Protein AF-A0A2J7RAU1-F1 (afdb_monomer_lite)

Radius of gyration: 22.31 Å; chains: 1; bounding box: 66×47×75 Å

Secondary structure (DSSP, 8-state):
--GGG-SS-GGGSS--S---S-GGGSPPPB-SSTTBSS-SSSPPB-HHHHHHHHHTT--EEEEEEE---STT---EE--TTTTPPPEEHHHHHHHHHHHTTSS--S-EEEEEEE---HHHHHHHHHHIIIIIGGGB--S--TTS-SSTTPPPPPTTTTTT-EEEE-----HHHHHHHHHHHHTT-----------TTPPP---PPPPPPP-------------PPP-SS-TTS-HHHHHT--TT-------TTT--

Structure (mmCIF, N/CA/C/O backbone):
data_AF-A0A2J7RAU1-F1
#
_entry.id   AF-A0A2J7RAU1-F1
#
loop_
_atom_site.group_PDB
_atom_site.id
_atom_site.type_symbol
_atom_site.label_atom_id
_atom_site.label_alt_id
_atom_site.label_comp_id
_atom_site.label_asym_id
_atom_site.label_entity_id
_atom_site.label_seq_id
_atom_site.pdbx_PDB_ins_code
_atom_site.Cartn_x
_atom_site.Cartn_y
_atom_site.Cartn_z
_atom_site.occupancy
_atom_site.B_iso_or_equiv
_atom_site.auth_seq_id
_atom_site.auth_comp_id
_atom_site.auth_asym_id
_atom_site.auth_atom_id
_atom_site.pdbx_PDB_model_num
ATOM 1 N N . MET A 1 1 ? 31.930 1.157 -29.803 1.00 74.31 1 MET A N 1
ATOM 2 C CA . MET A 1 1 ? 31.425 -0.120 -29.256 1.00 74.31 1 MET A CA 1
ATOM 3 C C . MET A 1 1 ? 30.049 -0.328 -29.872 1.00 74.31 1 MET A C 1
ATOM 5 O O . MET A 1 1 ? 29.332 0.662 -29.934 1.00 74.31 1 MET A O 1
ATOM 9 N N . SER A 1 2 ? 29.746 -1.505 -30.433 1.00 84.31 2 SER A N 1
ATOM 10 C CA . SER A 1 2 ? 28.445 -1.813 -31.056 1.00 84.31 2 SER A CA 1
ATOM 11 C C . SER A 1 2 ? 27.533 -2.573 -30.089 1.00 84.31 2 SER A C 1
ATOM 13 O O . SER A 1 2 ? 28.024 -3.215 -29.158 1.00 84.31 2 SER A O 1
ATOM 15 N N . ASP A 1 3 ? 26.227 -2.550 -30.356 1.00 82.25 3 ASP A N 1
ATOM 16 C CA . ASP A 1 3 ? 25.216 -3.310 -29.604 1.00 82.25 3 ASP A CA 1
ATOM 17 C C . ASP A 1 3 ? 25.368 -4.835 -29.773 1.00 82.25 3 ASP A C 1
ATOM 19 O O . ASP A 1 3 ? 24.927 -5.608 -28.929 1.00 82.25 3 ASP A O 1
ATOM 23 N N . GLU A 1 4 ? 26.078 -5.280 -30.817 1.00 83.69 4 GLU A N 1
ATOM 24 C CA . GLU A 1 4 ? 26.363 -6.698 -31.091 1.00 83.69 4 GLU A CA 1
ATOM 25 C C . GLU A 1 4 ? 27.298 -7.359 -30.062 1.00 83.69 4 GLU A C 1
ATOM 27 O O . GLU A 1 4 ? 27.386 -8.582 -30.010 1.00 83.69 4 GLU A O 1
ATOM 32 N N . ASN A 1 5 ? 28.001 -6.569 -29.243 1.00 88.75 5 ASN A N 1
ATOM 33 C CA . ASN A 1 5 ? 28.882 -7.062 -28.178 1.00 88.75 5 ASN A CA 1
ATOM 34 C C . ASN A 1 5 ? 28.489 -6.478 -26.811 1.00 88.75 5 ASN A C 1
ATOM 36 O O . ASN A 1 5 ? 29.350 -6.195 -25.971 1.00 88.75 5 ASN A O 1
ATOM 40 N N . ALA A 1 6 ? 27.191 -6.235 -26.609 1.00 90.69 6 ALA A N 1
ATOM 41 C CA . ALA A 1 6 ? 26.675 -5.790 -25.325 1.00 90.69 6 ALA A CA 1
ATOM 42 C C . ALA A 1 6 ? 26.965 -6.852 -24.242 1.00 90.69 6 ALA A C 1
ATOM 44 O O . ALA A 1 6 ? 26.715 -8.038 -24.458 1.00 90.69 6 ALA A O 1
ATOM 45 N N . PRO A 1 7 ? 27.454 -6.460 -23.050 1.00 93.06 7 PRO A N 1
ATOM 46 C CA . PRO A 1 7 ? 27.683 -7.395 -21.945 1.00 93.06 7 PRO A CA 1
ATOM 47 C C . PRO A 1 7 ? 26.376 -7.870 -21.282 1.00 93.06 7 PRO A C 1
ATOM 49 O O . PRO A 1 7 ? 26.418 -8.613 -20.304 1.00 93.06 7 PRO A O 1
ATOM 52 N N . VAL A 1 8 ? 25.224 -7.413 -21.781 1.00 92.12 8 VAL A N 1
ATOM 53 C CA . VAL A 1 8 ? 23.882 -7.719 -21.284 1.00 92.12 8 VAL A CA 1
ATOM 54 C C . VAL A 1 8 ? 23.012 -8.254 -22.417 1.00 92.12 8 VAL A C 1
ATOM 56 O O . VAL A 1 8 ? 23.167 -7.864 -23.573 1.00 92.12 8 VAL A O 1
ATOM 59 N N . PHE A 1 9 ? 22.071 -9.128 -22.070 1.00 89.50 9 PHE A N 1
ATOM 60 C CA . PHE A 1 9 ? 21.045 -9.614 -22.989 1.00 89.50 9 PHE A CA 1
ATOM 61 C C . PHE A 1 9 ? 20.019 -8.504 -23.230 1.00 89.50 9 PHE A C 1
ATOM 63 O O . PHE A 1 9 ? 19.216 -8.205 -22.346 1.00 89.50 9 PHE A O 1
ATOM 70 N N . LEU A 1 10 ? 20.084 -7.859 -24.398 1.00 88.50 10 LEU A N 1
ATOM 71 C CA . LEU A 1 10 ? 19.243 -6.702 -24.727 1.00 88.50 10 LEU A CA 1
ATOM 72 C C . LEU A 1 10 ? 17.742 -7.041 -24.719 1.00 88.50 10 LEU A C 1
ATOM 74 O O . LEU A 1 10 ? 16.932 -6.208 -24.330 1.00 88.50 10 LEU A O 1
ATOM 78 N N . ASP A 1 11 ? 17.380 -8.277 -25.068 1.00 86.44 11 ASP A N 1
ATOM 79 C CA . ASP A 1 11 ? 16.015 -8.818 -25.019 1.00 86.44 11 ASP A CA 1
ATOM 80 C C . ASP A 1 11 ? 15.476 -8.997 -23.591 1.00 86.44 11 ASP A C 1
ATOM 82 O O . ASP A 1 11 ? 14.268 -9.094 -23.400 1.00 86.44 11 ASP A O 1
ATOM 86 N N . ARG A 1 12 ? 16.354 -9.004 -22.580 1.00 89.56 12 ARG A N 1
ATOM 87 C CA . ARG A 1 12 ? 15.982 -9.096 -21.159 1.00 89.56 12 ARG A CA 1
ATOM 88 C C . ARG A 1 12 ? 15.968 -7.752 -20.434 1.00 89.56 12 ARG A C 1
ATOM 90 O O . ARG A 1 12 ? 15.796 -7.728 -19.217 1.00 89.56 12 ARG A O 1
ATOM 97 N N . LEU A 1 13 ? 16.199 -6.654 -21.154 1.00 87.62 13 LEU A N 1
ATOM 98 C CA . LEU A 1 13 ? 16.107 -5.302 -20.598 1.00 87.62 13 LEU A CA 1
ATOM 99 C C . LEU A 1 13 ? 14.657 -4.808 -20.513 1.00 87.62 13 LEU A C 1
ATOM 101 O O . LEU A 1 13 ? 14.361 -3.976 -19.660 1.00 87.62 13 LEU A O 1
ATOM 105 N N . ASP A 1 14 ? 13.777 -5.334 -21.366 1.00 88.75 14 ASP A N 1
ATOM 106 C CA . ASP A 1 14 ? 12.336 -5.067 -21.353 1.00 88.75 14 ASP A CA 1
ATOM 107 C C . ASP A 1 14 ? 11.559 -6.177 -20.623 1.00 88.75 14 ASP A C 1
ATOM 109 O O . ASP A 1 14 ? 12.136 -7.162 -20.163 1.00 88.75 14 ASP A O 1
ATOM 113 N N . ILE A 1 15 ? 10.233 -6.046 -20.502 1.00 92.31 15 ILE A N 1
ATOM 114 C CA . ILE A 1 15 ? 9.393 -7.108 -19.921 1.00 92.31 15 ILE A CA 1
ATOM 115 C C . ILE A 1 15 ? 9.388 -8.341 -20.840 1.00 92.31 15 ILE A C 1
ATOM 117 O O . ILE A 1 15 ? 8.737 -8.343 -21.881 1.00 92.31 15 ILE A O 1
ATOM 121 N N . TYR A 1 16 ? 10.096 -9.399 -20.427 1.00 93.56 16 TYR A N 1
ATOM 122 C CA . TYR A 1 16 ? 10.273 -10.636 -21.208 1.00 93.56 16 TYR A CA 1
ATOM 123 C C . TYR A 1 16 ? 9.716 -11.901 -20.537 1.00 93.56 16 TYR A C 1
ATOM 125 O O . TYR A 1 16 ? 9.652 -12.958 -21.164 1.00 93.56 16 TYR A O 1
ATOM 133 N N . MET A 1 17 ? 9.367 -11.825 -19.251 1.00 95.50 17 MET A N 1
ATOM 134 C CA . MET A 1 17 ? 8.835 -12.958 -18.490 1.00 95.50 17 MET A CA 1
ATOM 135 C C . MET A 1 17 ? 7.324 -13.093 -18.701 1.00 95.50 17 MET A C 1
ATOM 137 O O . MET A 1 17 ? 6.646 -12.110 -18.999 1.00 95.50 17 MET A O 1
ATOM 141 N N . ASP A 1 18 ? 6.798 -14.305 -18.522 1.00 97.56 18 ASP A N 1
ATOM 142 C CA . ASP A 1 18 ? 5.357 -14.522 -18.383 1.00 97.56 18 ASP A CA 1
ATOM 143 C C . ASP A 1 18 ? 4.877 -13.822 -17.105 1.00 97.56 18 ASP A C 1
ATOM 145 O O . ASP A 1 18 ? 5.408 -14.093 -16.031 1.00 97.56 18 ASP A O 1
ATOM 149 N N . MET A 1 19 ? 3.914 -12.908 -17.243 1.00 98.25 19 MET A N 1
ATOM 150 C CA . MET A 1 19 ? 3.364 -12.099 -16.149 1.00 98.25 19 MET A CA 1
ATOM 151 C C . MET A 1 19 ? 1.929 -12.521 -15.778 1.00 98.25 19 MET A C 1
ATOM 153 O O . MET A 1 19 ? 1.232 -11.776 -15.082 1.00 98.25 19 MET A O 1
ATOM 157 N N . ASP A 1 20 ? 1.493 -13.701 -16.239 1.00 98.00 20 ASP A N 1
ATOM 158 C CA . ASP A 1 20 ? 0.174 -14.295 -15.993 1.00 98.00 20 ASP A CA 1
ATOM 159 C C . ASP A 1 20 ? 0.189 -15.446 -14.968 1.00 98.00 20 ASP A C 1
ATOM 161 O O . ASP A 1 20 ? -0.869 -15.935 -14.576 1.00 98.00 20 ASP A O 1
ATOM 165 N N . GLN A 1 21 ? 1.360 -15.841 -14.455 1.00 98.31 21 GLN A N 1
ATOM 166 C CA . GLN A 1 21 ? 1.453 -16.767 -13.314 1.00 98.31 21 GLN A CA 1
ATOM 167 C C . GLN A 1 21 ? 0.959 -16.113 -12.005 1.00 98.31 21 GLN A C 1
ATOM 169 O O . GLN A 1 21 ? 0.987 -14.882 -11.908 1.00 98.31 21 GLN A O 1
ATOM 174 N N . PRO A 1 22 ? 0.564 -16.895 -10.979 1.00 98.00 22 PRO A N 1
ATOM 175 C CA . PRO A 1 22 ? 0.173 -16.369 -9.668 1.00 98.00 22 PRO A CA 1
ATOM 176 C C . PRO A 1 22 ? 1.252 -15.493 -9.023 1.00 98.00 22 PRO A C 1
ATOM 178 O O . PRO A 1 22 ? 2.444 -15.776 -9.152 1.00 98.00 22 PRO A O 1
ATOM 181 N N . LEU A 1 23 ? 0.856 -14.458 -8.270 1.00 98.06 23 LEU A N 1
ATOM 182 C CA . LEU A 1 23 ? 1.792 -13.492 -7.666 1.00 98.06 23 LEU A CA 1
ATOM 183 C C . LEU A 1 23 ? 2.904 -14.138 -6.812 1.00 98.06 23 LEU A C 1
ATOM 185 O O . LEU A 1 23 ? 4.015 -13.613 -6.753 1.00 98.06 23 LEU A O 1
ATOM 189 N N . SER A 1 24 ? 2.639 -15.292 -6.194 1.00 97.31 24 SER A N 1
ATOM 190 C CA . SER A 1 24 ? 3.606 -16.059 -5.392 1.00 97.31 24 SER A CA 1
ATOM 191 C C . SER A 1 24 ? 4.776 -16.650 -6.193 1.00 97.31 24 SER A C 1
ATOM 193 O O . SER A 1 24 ? 5.738 -17.123 -5.595 1.00 97.31 24 SER A O 1
ATOM 195 N N . HIS A 1 25 ? 4.730 -16.625 -7.528 1.00 98.31 25 HIS A N 1
ATOM 196 C CA . HIS A 1 25 ? 5.773 -17.187 -8.394 1.00 98.31 25 HIS A CA 1
ATOM 197 C C . HIS A 1 25 ? 6.907 -16.198 -8.714 1.00 98.31 25 HIS A C 1
ATOM 199 O O . HIS A 1 25 ? 7.873 -16.569 -9.381 1.00 98.31 25 HIS A O 1
ATOM 205 N N . TYR A 1 26 ? 6.811 -14.946 -8.258 1.00 98.50 26 TYR A N 1
ATOM 206 C CA . TYR A 1 26 ? 7.745 -13.884 -8.630 1.00 98.50 26 TYR A CA 1
ATOM 207 C C . TYR A 1 26 ? 8.564 -13.401 -7.439 1.00 98.50 26 TYR A C 1
ATOM 209 O O . TYR A 1 26 ? 8.063 -13.247 -6.326 1.00 98.50 26 TYR A O 1
ATOM 217 N N . TYR A 1 27 ? 9.820 -13.046 -7.703 1.00 98.56 27 TYR A N 1
ATOM 218 C CA . TYR A 1 27 ? 10.569 -12.188 -6.795 1.00 98.56 27 TYR A CA 1
ATOM 219 C C . TYR A 1 27 ? 10.067 -10.749 -6.922 1.00 98.56 27 TYR A C 1
ATOM 221 O O . TYR A 1 27 ? 10.130 -10.150 -7.996 1.00 98.56 27 TYR A O 1
ATOM 229 N N . ILE A 1 28 ? 9.588 -10.187 -5.814 1.00 98.56 28 ILE A N 1
ATOM 230 C CA . ILE A 1 28 ? 9.061 -8.823 -5.758 1.00 98.56 28 ILE A CA 1
ATOM 231 C C . ILE A 1 28 ? 10.107 -7.916 -5.111 1.00 98.56 28 ILE A C 1
ATOM 233 O O . ILE A 1 28 ? 10.496 -8.116 -3.958 1.00 98.56 28 ILE A O 1
ATOM 237 N N . ASN A 1 29 ? 10.554 -6.895 -5.846 1.00 98.56 29 ASN A N 1
ATOM 238 C CA . ASN A 1 29 ? 11.474 -5.885 -5.326 1.00 98.56 29 ASN A CA 1
ATOM 239 C C . ASN A 1 29 ? 10.820 -5.142 -4.148 1.00 98.56 29 ASN A C 1
ATOM 241 O O . ASN A 1 29 ? 9.797 -4.479 -4.331 1.00 98.56 29 ASN A O 1
ATOM 245 N N . SER A 1 30 ? 11.396 -5.267 -2.954 1.00 98.69 30 SER A N 1
ATOM 246 C CA . SER A 1 30 ? 10.767 -4.878 -1.689 1.00 98.69 30 SER A CA 1
ATOM 247 C C . SER A 1 30 ? 11.703 -4.010 -0.851 1.00 98.69 30 SER A C 1
ATOM 249 O O . SER A 1 30 ? 12.902 -4.270 -0.782 1.00 98.69 30 SER A O 1
ATOM 251 N N . SER A 1 31 ? 11.148 -2.984 -0.214 1.00 98.56 31 SER A N 1
ATOM 252 C CA . SER A 1 31 ? 11.852 -2.014 0.621 1.00 98.56 31 SER A CA 1
ATOM 253 C C . SER A 1 31 ? 11.380 -2.127 2.070 1.00 98.56 31 SER A C 1
ATOM 255 O O . SER A 1 31 ? 10.185 -2.249 2.325 1.00 98.56 31 SER A O 1
ATOM 257 N N . HIS A 1 32 ? 12.323 -2.055 3.007 1.00 97.81 32 HIS A N 1
ATOM 258 C CA . HIS A 1 32 ? 12.089 -2.151 4.450 1.00 97.81 32 HIS A CA 1
ATOM 259 C C . HIS A 1 32 ? 12.318 -0.792 5.116 1.00 97.81 32 HIS A C 1
ATOM 261 O O . HIS A 1 32 ? 13.291 -0.111 4.780 1.00 97.81 32 HIS A O 1
ATOM 267 N N . ASN A 1 33 ? 11.444 -0.400 6.048 1.00 97.50 33 ASN A N 1
ATOM 268 C CA . ASN A 1 33 ? 11.414 0.923 6.688 1.00 97.50 33 ASN A CA 1
ATOM 269 C C . ASN A 1 33 ? 11.620 2.051 5.672 1.00 97.50 33 ASN A C 1
ATOM 271 O O . ASN A 1 33 ? 12.532 2.872 5.778 1.00 97.50 33 ASN A O 1
ATOM 275 N N . THR A 1 34 ? 10.769 2.052 4.642 1.00 98.38 34 THR A N 1
ATOM 276 C CA . THR A 1 34 ? 10.972 2.817 3.396 1.00 98.38 34 THR A CA 1
ATOM 277 C C . THR A 1 34 ? 11.119 4.319 3.634 1.00 98.38 34 THR A C 1
ATOM 279 O O . THR A 1 34 ? 11.808 5.011 2.894 1.00 98.38 34 THR A O 1
ATOM 282 N N . TYR A 1 35 ? 10.491 4.827 4.687 1.00 97.62 35 TYR A N 1
ATOM 283 C CA . TYR A 1 35 ? 10.540 6.225 5.084 1.00 97.62 35 TYR A CA 1
ATOM 284 C C . TYR A 1 35 ? 11.928 6.684 5.566 1.00 97.62 35 TYR A C 1
ATOM 286 O O . TYR A 1 35 ? 12.210 7.881 5.502 1.00 97.62 35 TYR A O 1
ATOM 294 N N . LEU A 1 36 ? 12.803 5.788 6.036 1.00 95.88 36 LEU A N 1
ATOM 295 C CA . LEU A 1 36 ? 14.113 6.154 6.578 1.00 95.88 36 LEU A CA 1
ATOM 296 C C . LEU A 1 36 ? 15.124 6.435 5.464 1.00 95.88 36 LEU A C 1
ATOM 298 O O . LEU A 1 36 ? 15.452 5.575 4.653 1.00 95.88 36 LEU A O 1
ATOM 302 N N . SER A 1 37 ? 15.728 7.623 5.484 1.00 91.00 37 SER A N 1
ATOM 303 C CA . SER A 1 37 ? 16.806 7.979 4.552 1.00 91.00 37 SER A CA 1
ATOM 304 C C . SER A 1 37 ? 18.204 7.585 5.054 1.00 91.00 37 SER A C 1
ATOM 306 O O . SER A 1 37 ? 19.207 8.071 4.532 1.00 91.00 37 SER A O 1
ATOM 308 N N . GLY A 1 38 ? 18.308 6.804 6.134 1.00 89.81 38 GLY A N 1
ATOM 309 C CA . GLY A 1 38 ? 19.584 6.540 6.795 1.00 89.81 38 GLY A CA 1
ATOM 310 C C . GLY A 1 38 ? 19.500 5.536 7.942 1.00 89.81 38 GLY A C 1
ATOM 311 O O . GLY A 1 38 ? 19.079 4.400 7.764 1.00 89.81 38 GLY A O 1
ATOM 312 N N . ARG A 1 39 ? 19.987 5.933 9.122 1.00 88.69 39 ARG A N 1
ATOM 313 C CA . ARG A 1 39 ? 20.136 5.043 10.286 1.00 88.69 39 ARG A CA 1
ATOM 314 C C . ARG A 1 39 ? 18.779 4.622 10.856 1.00 88.69 39 ARG A C 1
ATOM 316 O O . ARG A 1 39 ? 17.859 5.427 10.890 1.00 88.69 39 ARG A O 1
ATOM 323 N N . GLN A 1 40 ? 18.720 3.408 11.406 1.00 89.19 40 GLN A N 1
ATOM 324 C CA . GLN A 1 40 ? 17.550 2.896 12.138 1.00 89.19 40 GLN A CA 1
ATOM 325 C C . GLN A 1 40 ? 17.297 3.640 13.462 1.00 89.19 40 GLN A C 1
ATOM 327 O O . GLN A 1 40 ? 16.175 3.665 13.948 1.00 89.19 40 GLN A O 1
ATOM 332 N N . PHE A 1 41 ? 18.321 4.279 14.037 1.00 87.50 41 PHE A N 1
ATOM 333 C CA . PHE A 1 41 ? 18.214 5.075 15.263 1.00 87.50 41 PHE A CA 1
ATOM 334 C C . PHE A 1 41 ? 18.667 6.509 15.004 1.00 87.50 41 PHE A C 1
ATOM 336 O O . PHE A 1 41 ? 19.738 6.722 14.422 1.00 87.50 41 PHE A O 1
ATOM 343 N N . GLY A 1 42 ? 17.869 7.486 15.442 1.00 84.88 42 GLY A N 1
ATOM 344 C CA . GLY A 1 42 ? 18.137 8.909 15.207 1.00 84.88 42 GLY A CA 1
ATOM 345 C C . GLY A 1 42 ? 18.127 9.300 13.725 1.00 84.88 42 GLY A C 1
ATOM 346 O O . GLY A 1 42 ? 18.758 10.286 13.343 1.00 84.88 42 GLY A O 1
ATOM 347 N N . GLY A 1 43 ? 17.505 8.480 12.873 1.00 89.94 43 GLY A N 1
ATOM 348 C CA . GLY A 1 43 ? 17.419 8.691 11.434 1.00 89.94 43 GLY A CA 1
ATOM 349 C C . GLY A 1 43 ? 16.385 9.747 11.054 1.00 89.94 43 GLY A C 1
ATOM 350 O O . GLY A 1 43 ? 15.476 10.073 11.815 1.00 89.94 43 GLY A O 1
ATOM 351 N N . LYS A 1 44 ? 16.514 10.276 9.837 1.00 95.56 44 LYS A N 1
ATOM 352 C CA . LYS A 1 44 ? 15.507 11.160 9.254 1.00 95.56 44 LYS A CA 1
ATOM 353 C C . LYS A 1 44 ? 14.501 10.329 8.459 1.00 95.56 44 LYS A C 1
ATOM 355 O O . LYS A 1 44 ? 14.898 9.578 7.567 1.00 95.56 44 LYS A O 1
ATOM 360 N N . SER A 1 45 ? 13.223 10.523 8.752 1.00 97.38 45 SER A N 1
ATOM 361 C CA . SER A 1 45 ? 12.117 10.046 7.922 1.00 97.38 45 SER A CA 1
ATOM 362 C C . SER A 1 45 ? 11.815 11.061 6.821 1.00 97.38 45 SER A C 1
ATOM 364 O O . SER A 1 45 ? 11.903 12.274 7.034 1.00 97.38 45 SER A O 1
ATOM 366 N N . SER A 1 46 ? 11.487 10.586 5.623 1.00 97.94 46 SER A N 1
ATOM 367 C CA . SER A 1 46 ? 11.270 11.433 4.454 1.00 97.94 46 SER A CA 1
ATOM 368 C C . SER A 1 46 ? 10.213 10.854 3.522 1.00 97.94 46 SER A C 1
ATOM 370 O O . SER A 1 46 ? 10.306 9.709 3.088 1.00 97.94 46 SER A O 1
ATOM 372 N N . VAL A 1 47 ? 9.254 11.697 3.135 1.00 98.50 47 VAL A N 1
ATOM 373 C CA . VAL A 1 47 ? 8.254 11.383 2.101 1.00 98.50 47 VAL A CA 1
ATOM 374 C C . VAL A 1 47 ? 8.925 11.100 0.751 1.00 98.50 47 VAL A C 1
ATOM 376 O O . VAL A 1 47 ? 8.490 10.223 0.009 1.00 98.50 47 VAL A O 1
ATOM 379 N N . GLU A 1 48 ? 10.025 11.796 0.451 1.00 98.25 48 GLU A N 1
ATOM 380 C CA . GLU A 1 48 ? 10.750 11.648 -0.815 1.00 98.25 48 GLU A CA 1
ATOM 381 C C . GLU A 1 48 ? 11.309 10.235 -1.011 1.00 98.25 48 GLU A C 1
ATOM 383 O O . GLU A 1 48 ? 11.402 9.765 -2.143 1.00 98.25 48 GLU A O 1
ATOM 388 N N . MET A 1 49 ? 11.623 9.517 0.073 1.00 97.94 49 MET A N 1
ATOM 389 C CA . MET A 1 49 ? 12.144 8.154 -0.043 1.00 97.94 49 MET A CA 1
ATOM 390 C C . MET A 1 49 ? 11.149 7.219 -0.732 1.00 97.94 49 MET A C 1
ATOM 392 O O . MET A 1 49 ? 11.564 6.438 -1.582 1.00 97.94 49 MET A O 1
ATOM 396 N N . TYR A 1 50 ? 9.845 7.360 -0.467 1.00 98.75 50 TYR A N 1
ATOM 397 C CA . TYR A 1 50 ? 8.809 6.580 -1.153 1.00 98.75 50 TYR A CA 1
ATOM 398 C C . TYR A 1 50 ? 8.804 6.828 -2.662 1.00 98.75 50 TYR A C 1
ATOM 400 O O . TYR A 1 50 ? 8.701 5.882 -3.441 1.00 98.75 50 TYR A O 1
ATOM 408 N N . ARG A 1 51 ? 8.971 8.088 -3.083 1.00 98.69 51 ARG A N 1
ATOM 409 C CA . ARG A 1 51 ? 9.054 8.444 -4.506 1.00 98.69 51 ARG A CA 1
ATOM 410 C C . ARG A 1 51 ? 10.257 7.775 -5.153 1.00 98.69 51 ARG A C 1
ATOM 412 O O . ARG A 1 51 ? 10.118 7.105 -6.171 1.00 98.69 51 ARG A O 1
ATOM 419 N N . GLN A 1 52 ? 11.426 7.922 -4.536 1.00 98.44 52 GLN A N 1
ATOM 420 C CA . GLN A 1 52 ? 12.682 7.418 -5.084 1.00 98.44 52 GLN A CA 1
ATOM 421 C C . GLN A 1 52 ? 12.700 5.890 -5.194 1.00 98.44 52 GLN A C 1
ATOM 423 O O . GLN A 1 52 ? 13.092 5.369 -6.238 1.00 98.44 52 GLN A O 1
ATOM 428 N N . VAL A 1 53 ? 12.226 5.156 -4.179 1.00 98.44 53 VAL A N 1
ATOM 429 C CA . VAL A 1 53 ? 12.200 3.685 -4.262 1.00 98.44 53 VAL A CA 1
ATOM 430 C C . VAL A 1 53 ? 11.215 3.186 -5.319 1.00 98.44 53 VAL A C 1
ATOM 432 O O . VAL A 1 53 ? 11.524 2.233 -6.033 1.00 98.44 53 VAL A O 1
ATOM 435 N N . LEU A 1 54 ? 10.057 3.840 -5.476 1.00 98.62 54 LEU A N 1
ATOM 436 C CA . LEU A 1 54 ? 9.081 3.475 -6.504 1.00 98.62 54 LEU A CA 1
ATOM 437 C C . LEU A 1 54 ? 9.613 3.767 -7.908 1.00 98.62 54 LEU A C 1
ATOM 439 O O . LEU A 1 54 ? 9.482 2.917 -8.787 1.00 98.62 54 LEU A O 1
ATOM 443 N N . LEU A 1 55 ? 10.268 4.915 -8.108 1.00 98.50 55 LEU A N 1
ATOM 444 C CA . LEU A 1 55 ? 10.932 5.256 -9.369 1.00 98.50 55 LEU A CA 1
ATOM 445 C C . LEU A 1 55 ? 12.059 4.269 -9.703 1.00 98.50 55 LEU A C 1
ATOM 447 O O . LEU A 1 55 ? 12.215 3.900 -10.864 1.00 98.50 55 LEU A O 1
ATOM 451 N N . ALA A 1 56 ? 12.772 3.758 -8.697 1.00 98.19 56 ALA A N 1
ATOM 452 C CA . ALA A 1 56 ? 13.759 2.688 -8.852 1.00 98.19 56 ALA A CA 1
ATOM 453 C C . ALA A 1 56 ? 13.144 1.290 -9.106 1.00 98.19 56 ALA A C 1
ATOM 455 O O . ALA A 1 56 ? 13.875 0.305 -9.200 1.00 98.19 56 ALA A O 1
ATOM 456 N N . GLY A 1 57 ? 11.815 1.179 -9.210 1.00 97.94 57 GLY A N 1
ATOM 457 C CA . GLY A 1 57 ? 11.110 -0.063 -9.536 1.00 97.94 57 GLY A CA 1
ATOM 458 C C . GLY A 1 57 ? 10.743 -0.935 -8.332 1.00 97.94 57 GLY A C 1
ATOM 459 O O . GLY A 1 57 ? 10.311 -2.071 -8.519 1.00 97.94 57 GLY A O 1
ATOM 460 N N . CYS A 1 58 ? 10.882 -0.446 -7.094 1.00 98.69 58 CYS A N 1
ATOM 461 C CA . CYS A 1 58 ? 10.390 -1.155 -5.908 1.00 98.69 58 CYS A CA 1
ATOM 462 C C . CYS A 1 58 ? 8.864 -1.311 -5.975 1.00 98.69 58 CYS A C 1
ATOM 464 O O . CYS A 1 58 ? 8.184 -0.370 -6.382 1.00 98.69 58 CYS A O 1
ATOM 466 N N . ARG A 1 59 ? 8.325 -2.485 -5.625 1.00 98.81 59 ARG A N 1
ATOM 467 C CA . ARG A 1 59 ? 6.895 -2.849 -5.704 1.00 98.81 59 ARG A CA 1
ATOM 468 C C . ARG A 1 59 ? 6.280 -3.218 -4.350 1.00 98.81 59 ARG A C 1
ATOM 470 O O . ARG A 1 59 ? 5.075 -3.419 -4.277 1.00 98.81 59 ARG A O 1
ATOM 477 N N . CYS A 1 60 ? 7.062 -3.280 -3.278 1.00 98.88 60 CYS A N 1
ATOM 478 C CA . CYS A 1 60 ? 6.551 -3.444 -1.919 1.00 98.88 60 CYS A CA 1
ATOM 479 C C . CYS A 1 60 ? 7.243 -2.438 -1.002 1.00 98.88 60 CYS A C 1
ATOM 481 O O . CYS A 1 60 ? 8.469 -2.437 -0.909 1.00 98.88 60 CYS A O 1
ATOM 483 N N . VAL A 1 61 ? 6.469 -1.566 -0.365 1.00 98.88 61 VAL A N 1
ATOM 484 C CA . VAL A 1 61 ? 6.979 -0.507 0.515 1.00 98.88 61 VAL A CA 1
ATOM 485 C C . VAL A 1 61 ? 6.329 -0.604 1.884 1.00 98.88 61 VAL A C 1
ATOM 487 O O . VAL A 1 61 ? 5.195 -1.059 2.015 1.00 98.88 61 VAL A O 1
ATOM 490 N N . GLU A 1 62 ? 7.052 -0.162 2.899 1.00 98.81 62 GLU A N 1
ATOM 491 C CA . GLU A 1 62 ? 6.671 -0.302 4.305 1.00 98.81 62 GLU A CA 1
ATOM 492 C C . GLU A 1 62 ? 6.318 1.044 4.935 1.00 98.81 62 GLU A C 1
ATOM 494 O O . GLU A 1 62 ? 7.022 2.030 4.698 1.00 98.81 62 GLU A O 1
ATOM 499 N N . LEU A 1 63 ? 5.227 1.066 5.709 1.00 98.62 63 LEU A N 1
ATOM 500 C CA . LEU A 1 63 ? 4.662 2.229 6.387 1.00 98.62 63 LEU A CA 1
ATOM 501 C C . LEU A 1 63 ? 4.412 1.904 7.870 1.00 98.62 63 LEU A C 1
ATOM 503 O O . LEU A 1 63 ? 3.407 1.269 8.206 1.00 98.62 63 LEU A O 1
ATOM 507 N N . ASP A 1 64 ? 5.270 2.406 8.754 1.00 97.94 64 ASP A N 1
ATOM 508 C CA . ASP A 1 64 ? 5.094 2.260 10.205 1.00 97.94 64 ASP A CA 1
ATOM 509 C C . ASP A 1 64 ? 4.172 3.360 10.711 1.00 97.94 64 ASP A C 1
ATOM 511 O O . ASP A 1 64 ? 4.598 4.493 10.925 1.00 97.94 64 ASP A O 1
ATOM 515 N N . CYS A 1 65 ? 2.889 3.047 10.850 1.00 97.75 65 CYS A N 1
ATOM 516 C CA . CYS A 1 65 ? 1.845 4.015 11.154 1.00 97.75 65 CYS A CA 1
ATOM 517 C C . CYS A 1 65 ? 1.687 4.164 12.669 1.00 97.75 65 CYS A C 1
ATOM 519 O O . CYS A 1 65 ? 1.406 3.187 13.362 1.00 97.75 65 CYS A O 1
ATOM 521 N N . TRP A 1 66 ? 1.815 5.391 13.171 1.00 95.94 66 TRP A N 1
ATOM 522 C CA . TRP A 1 66 ? 1.674 5.726 14.587 1.00 95.94 66 TRP A CA 1
ATOM 523 C C . TRP A 1 66 ? 0.664 6.850 14.798 1.00 95.94 66 TRP A C 1
ATOM 525 O O . TRP A 1 66 ? 0.426 7.679 13.916 1.00 95.94 66 TRP A O 1
ATOM 535 N N . ASP A 1 67 ? 0.091 6.882 16.001 1.00 94.88 67 ASP A N 1
ATOM 536 C CA . ASP A 1 67 ? -0.801 7.956 16.425 1.00 94.88 67 ASP A CA 1
ATOM 537 C C . ASP A 1 67 ? -0.074 9.306 16.424 1.00 94.88 67 ASP A C 1
ATOM 539 O O . ASP A 1 67 ? 0.929 9.490 17.118 1.00 94.88 67 ASP A O 1
ATOM 543 N N . GLY A 1 68 ? -0.600 10.278 15.683 1.00 93.94 68 GLY A N 1
ATOM 544 C CA . GLY A 1 68 ? -0.161 11.662 15.798 1.00 93.94 68 GLY A CA 1
ATOM 545 C C . GLY A 1 68 ? -0.739 12.325 17.041 1.00 93.94 68 GLY A C 1
ATOM 546 O O . GLY A 1 68 ? -1.938 12.242 17.294 1.00 93.94 68 GLY A O 1
ATOM 547 N N . LEU A 1 69 ? 0.106 13.037 17.789 1.00 89.00 69 LEU A N 1
ATOM 548 C CA . LEU A 1 69 ? -0.263 13.730 19.036 1.00 89.00 69 LEU A CA 1
ATOM 549 C C . LEU A 1 69 ? -0.749 15.178 18.822 1.00 89.00 69 LEU A C 1
ATOM 551 O O . LEU A 1 69 ? -0.917 15.938 19.776 1.00 89.00 69 LEU A O 1
ATOM 555 N N . GLY A 1 70 ? -0.896 15.603 17.565 1.00 84.69 70 GLY A N 1
ATOM 556 C CA . GLY A 1 70 ? -1.357 16.947 17.216 1.00 84.69 70 GLY A CA 1
ATOM 557 C C . GLY A 1 70 ? -2.843 17.155 17.516 1.00 84.69 70 GLY A C 1
ATOM 558 O O . GLY A 1 70 ? -3.590 16.200 17.686 1.00 84.69 70 GLY A O 1
ATOM 559 N N . ARG A 1 71 ? -3.297 18.417 17.510 1.00 82.75 71 ARG A N 1
ATOM 560 C CA . ARG A 1 71 ? -4.720 18.762 17.731 1.00 82.75 71 ARG A CA 1
ATOM 561 C C . ARG A 1 71 ? -5.665 18.114 16.723 1.00 82.75 71 ARG A C 1
ATOM 563 O O . ARG A 1 71 ? -6.789 17.788 17.076 1.00 82.75 71 ARG A O 1
ATOM 570 N N . ASP A 1 72 ? -5.195 17.952 15.491 1.00 88.06 72 ASP A N 1
ATOM 571 C CA . ASP A 1 72 ? -5.959 17.329 14.414 1.00 88.06 72 ASP A CA 1
ATOM 572 C C . ASP A 1 72 ? -5.790 15.804 14.385 1.00 88.06 72 ASP A C 1
ATOM 574 O O . ASP A 1 72 ? -6.367 15.160 13.513 1.00 88.06 72 ASP A O 1
ATOM 578 N N . GLU A 1 73 ? -5.005 15.223 15.309 1.00 92.31 73 GLU A N 1
ATOM 579 C CA . GLU A 1 73 ? -4.744 13.779 15.435 1.00 92.31 73 GLU A CA 1
ATOM 580 C C . GLU A 1 73 ? -4.423 13.127 14.077 1.00 92.31 73 GLU A C 1
ATOM 582 O O . GLU A 1 73 ? -5.042 12.138 13.671 1.00 92.31 73 GLU A O 1
ATOM 587 N N . GLU A 1 74 ? -3.546 13.769 13.302 1.00 96.12 74 GLU A N 1
ATOM 588 C CA . GLU A 1 74 ? -3.129 13.293 11.982 1.00 96.12 74 GLU A CA 1
ATOM 589 C C . GLU A 1 74 ? -2.144 12.128 12.129 1.00 96.12 74 GLU A C 1
ATOM 591 O O . GLU A 1 74 ? -1.096 12.330 12.745 1.00 96.12 74 GLU A O 1
ATOM 596 N N . PRO A 1 75 ? -2.418 10.947 11.544 1.00 97.56 75 PRO A N 1
ATOM 597 C CA . PRO A 1 75 ? -1.509 9.814 11.639 1.00 97.56 75 PRO A CA 1
ATOM 598 C C . PRO A 1 75 ? -0.142 10.137 11.041 1.00 97.56 75 PRO A C 1
ATOM 600 O O . PRO A 1 75 ? -0.026 10.801 10.002 1.00 97.56 75 PRO A O 1
ATOM 603 N N . ILE A 1 76 ? 0.899 9.626 11.684 1.00 97.88 76 ILE A N 1
ATOM 604 C CA . ILE A 1 76 ? 2.289 9.842 11.292 1.00 97.88 76 ILE A CA 1
ATOM 605 C C . ILE A 1 76 ? 2.962 8.526 10.914 1.00 97.88 76 ILE A C 1
ATOM 607 O O . ILE A 1 76 ? 2.484 7.443 11.247 1.00 97.88 76 ILE A O 1
ATOM 611 N N . ILE A 1 77 ? 4.095 8.635 10.224 1.00 98.12 77 ILE A N 1
ATOM 612 C CA . ILE A 1 77 ? 5.017 7.535 9.972 1.00 98.12 77 ILE A CA 1
ATOM 613 C C . ILE A 1 77 ? 6.358 7.840 10.627 1.00 98.12 77 ILE A C 1
ATOM 615 O O . ILE A 1 77 ? 6.931 8.915 10.414 1.00 98.12 77 ILE A O 1
ATOM 619 N N . THR A 1 78 ? 6.851 6.889 11.417 1.00 95.56 78 THR A N 1
ATOM 620 C CA . THR A 1 78 ? 8.128 6.983 12.128 1.00 95.56 78 THR A CA 1
ATOM 621 C C . THR A 1 78 ? 8.583 5.611 12.612 1.00 95.56 78 THR A C 1
ATOM 623 O O . THR A 1 78 ? 7.774 4.696 12.752 1.00 95.56 78 THR A O 1
ATOM 626 N N . HIS A 1 79 ? 9.869 5.487 12.939 1.00 92.62 79 HIS A N 1
ATOM 627 C CA . HIS A 1 79 ? 10.379 4.298 13.612 1.00 92.62 79 HIS A CA 1
ATOM 628 C C . HIS A 1 79 ? 10.181 4.467 15.123 1.00 92.62 79 HIS A C 1
ATOM 630 O O . HIS A 1 79 ? 10.907 5.219 15.792 1.00 92.62 79 HIS A O 1
ATOM 636 N N . GLY A 1 80 ? 9.151 3.806 15.653 1.00 83.12 80 GLY A N 1
ATOM 637 C CA . GLY A 1 80 ? 8.739 3.932 17.048 1.00 83.12 80 GLY A CA 1
ATOM 638 C C . GLY A 1 80 ? 9.883 3.670 18.029 1.00 83.12 80 GLY A C 1
ATOM 639 O O . GLY A 1 80 ? 10.719 2.796 17.826 1.00 83.12 80 GLY A O 1
ATOM 640 N N . LYS A 1 81 ? 9.935 4.445 19.120 1.00 79.44 81 LYS A N 1
ATOM 641 C CA . LYS A 1 81 ? 10.949 4.324 20.193 1.00 79.44 81 LYS A CA 1
ATOM 642 C C . LYS A 1 81 ? 12.417 4.495 19.734 1.00 79.44 81 LYS A C 1
ATOM 644 O O . LYS A 1 81 ? 13.320 4.300 20.545 1.00 79.44 81 LYS A O 1
ATOM 649 N N . ALA A 1 82 ? 12.680 4.916 18.491 1.00 79.62 82 ALA A N 1
ATOM 650 C CA . ALA A 1 82 ? 14.031 4.986 17.917 1.00 79.62 82 ALA A CA 1
ATOM 651 C C . ALA A 1 82 ? 14.572 6.414 17.687 1.00 79.62 82 ALA A C 1
ATOM 653 O O . ALA A 1 82 ? 15.607 6.583 17.036 1.00 79.62 82 ALA A O 1
ATOM 654 N N . MET A 1 83 ? 13.903 7.444 18.225 1.00 83.81 83 MET A N 1
ATOM 655 C CA . MET A 1 83 ? 14.271 8.868 18.083 1.00 83.81 83 MET A CA 1
ATOM 656 C C . MET A 1 83 ? 14.406 9.343 16.621 1.00 83.81 83 MET A C 1
ATOM 658 O O . MET A 1 83 ? 15.192 10.246 16.334 1.00 83.81 83 MET A O 1
ATOM 662 N N . CYS A 1 84 ? 13.688 8.720 15.686 1.00 89.62 84 CYS A N 1
ATOM 663 C CA . CYS A 1 84 ? 13.635 9.183 14.300 1.00 89.62 84 CYS A CA 1
ATOM 664 C C . CYS A 1 84 ? 12.670 10.371 14.161 1.00 89.62 84 CYS A C 1
ATOM 666 O O . CYS A 1 84 ? 11.846 10.609 15.040 1.00 89.62 84 CYS A O 1
ATOM 668 N N . THR A 1 85 ? 12.792 11.144 13.080 1.00 93.38 85 THR A N 1
ATOM 669 C CA . THR A 1 85 ? 11.824 12.219 12.795 1.00 93.38 85 THR A CA 1
ATOM 670 C C . THR A 1 85 ? 10.513 11.650 12.267 1.00 93.38 85 THR A C 1
ATOM 672 O O . THR A 1 85 ? 10.509 10.585 11.655 1.00 93.38 85 THR A O 1
ATOM 675 N N . ASP A 1 86 ? 9.430 12.407 12.387 1.00 94.75 86 ASP A N 1
ATOM 676 C CA . ASP A 1 86 ? 8.111 11.978 11.921 1.00 94.75 86 ASP A CA 1
ATOM 677 C C . ASP A 1 86 ? 7.768 12.624 10.573 1.00 94.75 86 ASP A C 1
ATOM 679 O O . ASP A 1 86 ? 8.190 13.746 10.275 1.00 94.75 86 ASP A O 1
ATOM 683 N N . ILE A 1 87 ? 6.989 11.920 9.754 1.00 97.50 87 ILE A N 1
ATOM 684 C CA . ILE A 1 87 ? 6.354 12.464 8.545 1.00 97.50 87 ILE A CA 1
ATOM 685 C C . ILE A 1 87 ? 4.856 12.170 8.578 1.00 97.50 87 ILE A C 1
ATOM 687 O O . ILE A 1 87 ? 4.429 11.181 9.164 1.00 97.50 87 ILE A O 1
ATOM 691 N N . VAL A 1 88 ? 4.041 13.016 7.952 1.00 98.00 88 VAL A N 1
ATOM 692 C CA . VAL A 1 88 ? 2.583 12.839 7.952 1.00 98.00 88 VAL A CA 1
ATOM 693 C C . VAL A 1 88 ? 2.195 11.727 6.976 1.00 98.00 88 VAL A C 1
ATOM 695 O O . VAL A 1 88 ? 2.612 11.735 5.816 1.00 98.00 88 VAL A O 1
ATOM 698 N N . PHE A 1 89 ? 1.356 10.786 7.420 1.00 98.62 89 PHE A N 1
ATOM 699 C CA . PHE A 1 89 ? 0.904 9.654 6.602 1.00 98.62 89 PHE A CA 1
ATOM 700 C C . PHE A 1 89 ? 0.225 10.116 5.305 1.00 98.62 89 PHE A C 1
ATOM 702 O O . PHE A 1 89 ? 0.497 9.594 4.226 1.00 98.62 89 PHE A O 1
ATOM 709 N N . LYS A 1 90 ? -0.619 11.150 5.389 1.00 98.56 90 LYS A N 1
ATOM 710 C CA . LYS A 1 90 ? -1.328 11.733 4.241 1.00 98.56 90 LYS A CA 1
ATOM 711 C C . LYS A 1 90 ? -0.387 12.157 3.107 1.00 98.56 90 LYS A C 1
ATOM 713 O O . LYS A 1 90 ? -0.678 11.886 1.942 1.00 98.56 90 LYS A O 1
ATOM 718 N N . ASP A 1 91 ? 0.743 12.779 3.439 1.00 98.69 91 ASP A N 1
ATOM 719 C CA . ASP A 1 91 ? 1.732 13.227 2.451 1.00 98.69 91 ASP A CA 1
ATOM 720 C C . ASP A 1 91 ? 2.423 12.038 1.775 1.00 98.69 91 ASP A C 1
ATOM 722 O O . ASP A 1 91 ? 2.698 12.071 0.574 1.00 98.69 91 ASP A O 1
ATOM 726 N N . VAL A 1 92 ? 2.641 10.952 2.523 1.00 98.81 92 VAL A N 1
ATOM 727 C CA . VAL A 1 92 ? 3.145 9.687 1.978 1.00 98.81 92 VAL A CA 1
ATOM 728 C C . VAL A 1 92 ? 2.144 9.060 1.012 1.00 98.81 92 VAL A C 1
ATOM 730 O O . VAL A 1 92 ? 2.546 8.652 -0.074 1.00 98.81 92 VAL A O 1
ATOM 733 N N . ILE A 1 93 ? 0.845 9.047 1.324 1.00 98.81 93 ILE A N 1
ATOM 734 C CA . ILE A 1 93 ? -0.168 8.512 0.399 1.00 98.81 93 ILE A CA 1
ATOM 735 C C . ILE A 1 93 ? -0.244 9.327 -0.899 1.00 98.81 93 ILE A C 1
ATOM 737 O O . ILE A 1 93 ? -0.314 8.739 -1.981 1.00 98.81 93 ILE A O 1
ATOM 741 N N . TYR A 1 94 ? -0.149 10.660 -0.833 1.00 98.88 94 TYR A N 1
ATOM 742 C CA . TYR A 1 94 ? 0.003 11.475 -2.044 1.00 98.88 94 TYR A CA 1
ATOM 743 C C . TYR A 1 94 ? 1.257 11.090 -2.828 1.00 98.88 94 TYR A C 1
ATOM 745 O O . TYR A 1 94 ? 1.204 10.949 -4.050 1.00 98.88 94 TYR A O 1
ATOM 753 N N . ALA A 1 95 ? 2.372 10.862 -2.132 1.00 98.75 95 ALA A N 1
ATOM 754 C CA . ALA A 1 95 ? 3.604 10.484 -2.793 1.00 98.75 95 ALA A CA 1
ATOM 755 C C . ALA A 1 95 ? 3.514 9.145 -3.529 1.00 98.75 95 ALA A C 1
ATOM 757 O O . ALA A 1 95 ? 3.928 9.052 -4.689 1.00 98.75 95 ALA A O 1
ATOM 758 N N . LEU A 1 96 ? 2.906 8.148 -2.887 1.00 98.81 96 LEU A N 1
ATOM 759 C CA . LEU A 1 96 ? 2.629 6.841 -3.471 1.00 98.81 96 LEU A CA 1
ATOM 760 C C . LEU A 1 96 ? 1.724 6.963 -4.699 1.00 98.81 96 LEU A C 1
ATOM 762 O O . LEU A 1 96 ? 2.084 6.452 -5.756 1.00 98.81 96 LEU A O 1
ATOM 766 N N . ARG A 1 97 ? 0.605 7.697 -4.605 1.00 98.62 97 ARG A N 1
ATOM 767 C CA . ARG A 1 97 ? -0.322 7.915 -5.731 1.00 98.62 97 ARG A CA 1
ATOM 768 C C . ARG A 1 97 ? 0.400 8.432 -6.974 1.00 98.62 97 ARG A C 1
ATOM 770 O O . ARG A 1 97 ? 0.179 7.918 -8.067 1.00 98.62 97 ARG A O 1
ATOM 777 N N . ASP A 1 98 ? 1.255 9.439 -6.811 1.00 98.50 98 ASP A N 1
ATOM 778 C CA . ASP A 1 98 ? 1.891 10.102 -7.954 1.00 98.50 98 ASP A CA 1
ATOM 779 C C . ASP A 1 98 ? 3.009 9.262 -8.595 1.00 98.50 98 ASP A C 1
ATOM 781 O O . ASP A 1 98 ? 3.381 9.526 -9.735 1.00 98.50 98 ASP A O 1
ATOM 785 N N . THR A 1 99 ? 3.589 8.294 -7.871 1.00 98.62 99 THR A N 1
ATOM 786 C CA . THR A 1 99 ? 4.819 7.597 -8.307 1.00 98.62 99 THR A CA 1
ATOM 787 C C . THR A 1 99 ? 4.694 6.085 -8.455 1.00 98.62 99 THR A C 1
ATOM 789 O O . THR A 1 99 ? 5.537 5.490 -9.127 1.00 98.62 99 THR A O 1
ATOM 792 N N . ALA A 1 100 ? 3.640 5.461 -7.913 1.00 98.62 100 ALA A N 1
ATOM 793 C CA . ALA A 1 100 ? 3.461 4.006 -7.896 1.00 98.62 100 ALA A CA 1
ATOM 794 C C . ALA A 1 100 ? 3.632 3.369 -9.278 1.00 98.62 100 ALA A C 1
ATOM 796 O O . ALA A 1 100 ? 4.283 2.334 -9.392 1.00 98.62 100 ALA A O 1
ATOM 797 N N . PHE A 1 101 ? 3.124 4.019 -10.328 1.00 98.69 101 PHE A N 1
ATOM 798 C CA . PHE A 1 101 ? 3.079 3.451 -11.678 1.00 98.69 101 PHE A CA 1
ATOM 799 C C . PHE A 1 101 ? 3.830 4.273 -12.731 1.00 98.69 101 PHE A C 1
ATOM 801 O O . PHE A 1 101 ? 3.482 4.233 -13.906 1.00 98.69 101 PHE A O 1
ATOM 808 N N . VAL A 1 102 ? 4.836 5.059 -12.325 1.00 98.50 102 VAL A N 1
ATOM 809 C CA . VAL A 1 102 ? 5.622 5.881 -13.269 1.00 98.50 102 VAL A CA 1
ATOM 810 C C . VAL A 1 102 ? 6.592 5.031 -14.092 1.00 98.50 102 VAL A C 1
ATOM 812 O O . VAL A 1 102 ? 6.738 5.266 -15.286 1.00 98.50 102 VAL A O 1
ATOM 815 N N . THR A 1 103 ? 7.253 4.051 -13.470 1.00 97.75 103 THR A N 1
ATOM 816 C CA . THR A 1 103 ? 8.290 3.224 -14.121 1.00 97.75 103 THR A CA 1
ATOM 817 C C . THR A 1 103 ? 7.890 1.761 -14.304 1.00 97.75 103 THR A C 1
ATOM 819 O O . THR A 1 103 ? 8.618 1.000 -14.932 1.00 97.75 103 THR A O 1
ATOM 822 N N . SER A 1 104 ? 6.741 1.348 -13.766 1.00 98.12 104 SER A N 1
ATOM 823 C CA . SER A 1 104 ? 6.207 -0.008 -13.903 1.00 98.12 104 SER A CA 1
ATOM 824 C C . SER A 1 104 ? 4.701 -0.009 -13.645 1.00 98.12 104 SER A C 1
ATOM 826 O O . SER A 1 104 ? 4.250 0.565 -12.658 1.00 98.12 104 SER A O 1
ATOM 828 N N . ASP A 1 105 ? 3.925 -0.669 -14.507 1.00 98.19 105 ASP A N 1
ATOM 829 C CA . ASP A 1 105 ? 2.466 -0.804 -14.359 1.00 98.19 105 ASP A CA 1
ATOM 830 C C . ASP A 1 105 ? 2.047 -1.945 -13.415 1.00 98.19 105 ASP A C 1
ATOM 832 O O . ASP A 1 105 ? 0.863 -2.097 -13.118 1.00 98.19 105 ASP A O 1
ATOM 836 N N . PHE A 1 106 ? 2.989 -2.768 -12.954 1.00 98.75 106 PHE A N 1
ATOM 837 C CA . PHE A 1 106 ? 2.710 -3.908 -12.076 1.00 98.75 106 PHE A CA 1
ATOM 838 C C . PHE A 1 106 ? 2.348 -3.464 -10.649 1.00 98.75 106 PHE A C 1
ATOM 840 O O . PHE A 1 106 ? 2.745 -2.365 -10.239 1.00 98.75 106 PHE A O 1
ATOM 847 N N . PRO A 1 107 ? 1.595 -4.292 -9.896 1.00 98.81 107 PRO A N 1
ATOM 848 C CA . PRO A 1 107 ? 1.013 -3.903 -8.615 1.00 98.81 107 PRO A CA 1
ATOM 849 C C . PRO A 1 107 ? 2.035 -3.428 -7.584 1.00 98.81 107 PRO A C 1
ATOM 851 O O . PRO A 1 107 ? 3.183 -3.877 -7.565 1.00 98.81 107 PRO A O 1
ATOM 854 N N . VAL A 1 108 ? 1.575 -2.557 -6.685 1.00 98.94 108 VAL A N 1
ATOM 855 C CA . VAL A 1 108 ? 2.334 -2.104 -5.513 1.00 98.94 108 VAL A CA 1
ATOM 856 C C . VAL A 1 108 ? 1.664 -2.613 -4.239 1.00 98.94 108 VAL A C 1
ATOM 858 O O . VAL A 1 108 ? 0.457 -2.477 -4.072 1.00 98.94 108 VAL A O 1
ATOM 861 N N . ILE A 1 109 ? 2.443 -3.175 -3.320 1.00 98.94 109 ILE A N 1
ATOM 862 C CA . ILE A 1 109 ? 1.983 -3.624 -2.004 1.00 98.94 109 ILE A CA 1
ATOM 863 C C . ILE A 1 109 ? 2.432 -2.604 -0.958 1.00 98.94 109 ILE A C 1
ATOM 865 O O . ILE A 1 109 ? 3.614 -2.267 -0.870 1.00 98.94 109 ILE A O 1
ATOM 869 N N . LEU A 1 110 ? 1.490 -2.125 -0.153 1.00 98.88 110 LEU A N 1
ATOM 870 C CA . LEU A 1 110 ? 1.767 -1.289 1.007 1.00 98.88 110 LEU A CA 1
ATOM 871 C C . LEU A 1 110 ? 1.735 -2.165 2.262 1.00 98.88 110 LEU A C 1
ATOM 873 O O . LEU A 1 110 ? 0.668 -2.616 2.676 1.00 98.88 110 LEU A O 1
ATOM 877 N N . SER A 1 111 ? 2.898 -2.428 2.850 1.00 98.75 111 SER A N 1
ATOM 878 C CA . SER A 1 111 ? 3.051 -3.166 4.106 1.00 98.75 111 SER A CA 1
ATOM 879 C C . SER A 1 111 ? 2.879 -2.216 5.283 1.00 98.75 111 SER A C 1
ATOM 881 O O . SER A 1 111 ? 3.750 -1.391 5.538 1.00 98.75 111 SER A O 1
ATOM 883 N N . PHE A 1 112 ? 1.753 -2.314 5.984 1.00 98.31 112 PHE A N 1
ATOM 884 C CA . PHE A 1 112 ? 1.461 -1.479 7.144 1.00 98.31 112 PHE A CA 1
ATOM 885 C C . PHE A 1 112 ? 1.967 -2.163 8.415 1.00 98.31 112 PHE A C 1
ATOM 887 O O . PHE A 1 112 ? 1.535 -3.274 8.737 1.00 98.31 112 PHE A O 1
ATOM 894 N N . GLU A 1 113 ? 2.810 -1.467 9.173 1.00 96.06 113 GLU A N 1
ATOM 895 C CA . GLU A 1 113 ? 3.039 -1.759 10.586 1.00 96.06 113 GLU A CA 1
ATOM 896 C C . GLU A 1 113 ? 2.170 -0.798 11.407 1.00 96.06 113 GLU A C 1
ATOM 898 O O . GLU A 1 113 ? 2.509 0.363 11.623 1.00 96.06 113 GLU A O 1
ATOM 903 N N . ASN A 1 114 ? 0.966 -1.248 11.761 1.00 94.75 114 ASN A N 1
ATOM 904 C CA . ASN A 1 114 ? -0.087 -0.374 12.272 1.00 94.75 114 ASN A CA 1
ATOM 905 C C . ASN A 1 114 ? -0.128 -0.345 13.807 1.00 94.75 114 ASN A C 1
ATOM 907 O O . ASN A 1 114 ? -0.514 -1.331 14.438 1.00 94.75 114 ASN A O 1
ATOM 911 N N . HIS A 1 115 ? 0.207 0.812 14.384 1.00 94.31 115 HIS A N 1
ATOM 912 C CA . HIS A 1 115 ? 0.176 1.098 15.824 1.00 94.31 115 HIS A CA 1
ATOM 913 C C . HIS A 1 115 ? -0.855 2.164 16.208 1.00 94.31 115 HIS A C 1
ATOM 915 O O . HIS A 1 115 ? -0.839 2.642 17.349 1.00 94.31 115 HIS A O 1
ATOM 921 N N . CYS A 1 116 ? -1.717 2.566 15.273 1.00 94.19 116 CYS A N 1
ATOM 922 C CA . CYS A 1 116 ? -2.709 3.612 15.487 1.00 94.19 116 CYS A CA 1
ATOM 923 C C . CYS A 1 116 ? -3.910 3.117 16.312 1.00 94.19 116 CYS A C 1
ATOM 925 O O . CYS A 1 116 ? -4.323 1.962 16.188 1.00 94.19 116 CYS A O 1
ATOM 927 N N . CYS A 1 117 ? -4.530 4.002 17.091 1.00 92.75 117 CYS A N 1
ATOM 928 C CA . CYS A 1 117 ? -5.854 3.790 17.676 1.00 92.75 117 CYS A CA 1
ATOM 929 C C . CYS A 1 117 ? -6.931 3.700 16.583 1.00 92.75 117 CYS A C 1
ATOM 931 O O . CYS A 1 117 ? -6.713 4.126 15.440 1.00 92.75 117 CYS A O 1
ATOM 933 N N . LYS A 1 118 ? -8.122 3.178 16.903 1.00 92.38 118 LYS A N 1
ATOM 934 C CA . LYS A 1 118 ? -9.175 2.947 15.896 1.00 92.38 118 LYS A CA 1
ATOM 935 C C . LYS A 1 118 ? -9.600 4.247 15.202 1.00 92.38 118 LYS A C 1
ATOM 937 O O . LYS A 1 118 ? -9.821 4.246 13.988 1.00 92.38 118 LY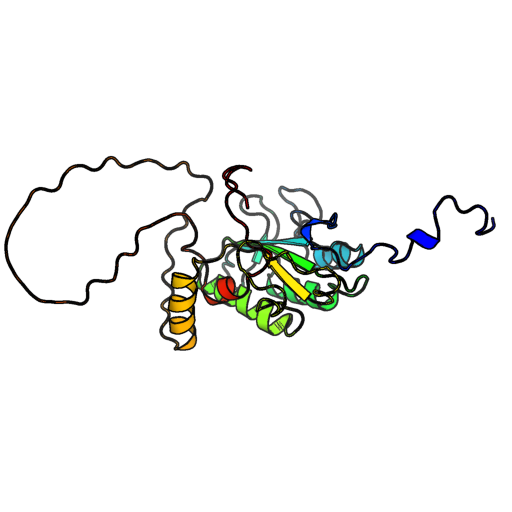S A O 1
ATOM 942 N N . GLY A 1 119 ? -9.631 5.367 15.930 1.00 93.06 119 GLY A N 1
ATOM 943 C CA . GLY A 1 119 ? -9.930 6.691 15.372 1.00 93.06 119 GLY A CA 1
ATOM 944 C C . GLY A 1 119 ? -8.923 7.153 14.313 1.00 93.06 119 GLY A C 1
ATOM 945 O O . GLY A 1 119 ? -9.306 7.673 13.262 1.00 93.06 119 GLY A O 1
ATOM 946 N N . GLN A 1 120 ? -7.629 6.913 14.532 1.00 95.56 120 GLN A N 1
ATOM 947 C CA . GLN A 1 120 ? -6.592 7.245 13.554 1.00 95.56 120 GLN A CA 1
ATOM 948 C C . GLN A 1 120 ? -6.487 6.202 12.435 1.00 95.56 120 GLN A C 1
ATOM 950 O O . GLN A 1 120 ? -6.264 6.580 11.286 1.00 95.56 120 GLN A O 1
ATOM 955 N N . GLN A 1 121 ? -6.775 4.924 12.698 1.00 97.00 121 GLN A N 1
ATOM 956 C CA . GLN A 1 121 ? -6.906 3.902 11.652 1.00 97.00 121 GLN A CA 1
ATOM 957 C C . GLN A 1 121 ? -8.025 4.218 10.653 1.00 97.00 121 GLN A C 1
ATOM 959 O O . GLN A 1 121 ? -7.855 3.999 9.452 1.00 97.00 121 GLN A O 1
ATOM 964 N N . TYR A 1 122 ? -9.141 4.791 11.114 1.00 96.12 122 TYR A N 1
ATOM 965 C CA . TYR A 1 122 ? -10.170 5.324 10.222 1.00 96.12 122 TYR A CA 1
ATOM 966 C C . TYR A 1 122 ? -9.600 6.395 9.278 1.00 96.12 122 TYR A C 1
ATOM 968 O O . TYR A 1 122 ? -9.868 6.364 8.076 1.00 96.12 122 TYR A O 1
ATOM 976 N N . LYS A 1 123 ? -8.754 7.308 9.779 1.00 97.50 123 LYS A N 1
ATOM 977 C CA . LYS A 1 123 ? -8.077 8.306 8.933 1.00 97.50 123 LYS A CA 1
ATOM 978 C C . LYS A 1 123 ? -7.106 7.660 7.944 1.00 97.50 123 LYS A C 1
ATOM 980 O O . LYS A 1 123 ? -7.082 8.100 6.796 1.00 97.50 123 LYS A O 1
ATOM 985 N N . LEU A 1 124 ? -6.369 6.615 8.340 1.00 98.38 124 LEU A N 1
ATOM 986 C CA . LEU A 1 124 ? -5.524 5.838 7.419 1.00 98.38 124 LEU A CA 1
ATOM 987 C C . LEU A 1 124 ? -6.360 5.286 6.254 1.00 98.38 124 LEU A C 1
ATOM 989 O O . LEU A 1 124 ? -6.050 5.555 5.094 1.00 98.38 124 LEU A O 1
ATOM 993 N N . ALA A 1 125 ? -7.455 4.581 6.567 1.00 98.25 125 ALA A N 1
ATOM 994 C CA . ALA A 1 125 ? -8.369 4.011 5.575 1.00 98.25 125 ALA A CA 1
ATOM 995 C C . ALA A 1 125 ? -8.966 5.089 4.663 1.00 98.25 125 ALA A C 1
ATOM 997 O O . ALA A 1 125 ? -8.948 4.945 3.441 1.00 98.25 125 ALA A O 1
ATOM 998 N N . ARG A 1 126 ? -9.421 6.206 5.245 1.00 98.31 126 ARG A N 1
ATOM 999 C CA . ARG A 1 126 ? -9.965 7.346 4.502 1.00 98.31 126 ARG A CA 1
ATOM 1000 C C . ARG A 1 126 ? -8.952 7.917 3.520 1.00 98.31 126 ARG A C 1
ATOM 1002 O O . ARG A 1 126 ? -9.278 8.111 2.356 1.00 98.31 126 ARG A O 1
ATOM 1009 N N . TYR A 1 127 ? -7.719 8.165 3.958 1.00 98.75 127 TYR A N 1
ATOM 1010 C CA . TYR A 1 127 ? -6.683 8.707 3.081 1.00 98.75 127 TYR A CA 1
ATOM 1011 C C . TYR A 1 127 ? -6.308 7.741 1.964 1.00 98.75 127 TYR A C 1
ATOM 1013 O O . TYR A 1 127 ? -6.206 8.176 0.820 1.00 98.75 127 TYR A O 1
ATOM 1021 N N . CYS A 1 128 ? -6.176 6.446 2.255 1.00 98.75 128 CYS A N 1
ATOM 1022 C CA . CYS A 1 128 ? -5.988 5.440 1.214 1.00 98.75 128 CYS A CA 1
ATOM 1023 C C . CYS A 1 128 ? -7.146 5.457 0.207 1.00 98.75 128 CYS A C 1
ATOM 1025 O O . CYS A 1 128 ? -6.901 5.542 -0.993 1.00 98.75 128 CYS A O 1
ATOM 1027 N N . ASN A 1 129 ? -8.395 5.433 0.676 1.00 98.50 129 ASN A N 1
ATOM 1028 C CA . ASN A 1 129 ? -9.573 5.428 -0.186 1.00 98.50 129 ASN A CA 1
ATOM 1029 C C . ASN A 1 129 ? -9.672 6.682 -1.066 1.00 98.50 129 ASN A C 1
ATOM 1031 O O . ASN A 1 129 ? -9.834 6.565 -2.280 1.00 98.50 129 ASN A O 1
ATOM 1035 N N . ASP A 1 130 ? -9.569 7.864 -0.461 1.00 98.50 130 ASP A N 1
ATOM 1036 C CA . ASP A 1 130 ? -9.852 9.136 -1.125 1.00 98.50 130 ASP A CA 1
ATOM 1037 C C . ASP A 1 130 ? -8.715 9.561 -2.061 1.00 98.50 130 ASP A C 1
ATOM 1039 O O . ASP A 1 130 ? -8.961 10.128 -3.124 1.00 98.50 130 ASP A O 1
ATOM 1043 N N . ILE A 1 131 ? -7.459 9.299 -1.677 1.00 98.81 131 ILE A N 1
ATOM 1044 C CA . ILE A 1 131 ? -6.287 9.753 -2.436 1.00 98.81 131 ILE A CA 1
ATOM 1045 C C . ILE A 1 131 ? -5.896 8.735 -3.508 1.00 98.81 131 ILE A C 1
ATOM 1047 O O . ILE A 1 131 ? -5.582 9.139 -4.628 1.00 98.81 131 ILE A O 1
ATOM 1051 N N . LEU A 1 132 ? -5.891 7.433 -3.193 1.00 98.69 132 LEU A N 1
ATOM 1052 C CA . LEU A 1 132 ? -5.523 6.403 -4.173 1.00 98.69 132 LEU A CA 1
ATOM 1053 C C . LEU A 1 132 ? -6.688 6.075 -5.115 1.00 98.69 132 LEU A C 1
ATOM 1055 O O . LEU A 1 132 ? -6.443 5.666 -6.249 1.00 98.69 132 LEU A O 1
ATOM 1059 N N . GLY A 1 133 ? -7.938 6.278 -4.681 1.00 98.25 133 GLY A N 1
ATOM 1060 C CA . GLY A 1 133 ? -9.125 6.128 -5.521 1.00 98.25 133 GLY A CA 1
ATOM 1061 C C . GLY A 1 133 ? -9.192 4.754 -6.188 1.00 98.25 133 GLY A C 1
ATOM 1062 O O . GLY A 1 133 ? -9.149 3.725 -5.513 1.00 98.25 133 GLY A O 1
ATOM 1063 N N . ASP A 1 134 ? -9.263 4.747 -7.519 1.00 97.81 134 ASP A N 1
ATOM 1064 C CA . ASP A 1 134 ? -9.364 3.532 -8.339 1.00 97.81 134 ASP A CA 1
ATOM 1065 C C . ASP A 1 134 ? -8.074 2.702 -8.387 1.00 97.81 134 ASP A C 1
ATOM 1067 O O . ASP A 1 134 ? -8.101 1.534 -8.795 1.00 97.81 134 ASP A O 1
ATOM 1071 N N . LEU A 1 135 ? -6.938 3.281 -7.981 1.00 98.62 135 LEU A N 1
ATOM 1072 C CA . LEU A 1 135 ? -5.685 2.540 -7.853 1.00 98.62 135 LEU A CA 1
ATOM 1073 C C . LEU A 1 135 ? -5.750 1.571 -6.671 1.00 98.62 135 LEU A C 1
ATOM 1075 O O . LEU A 1 135 ? -5.116 0.526 -6.719 1.00 98.62 135 LEU A O 1
ATOM 1079 N N . LEU A 1 136 ? -6.510 1.877 -5.617 1.00 98.81 136 LEU A N 1
ATOM 1080 C CA . LEU A 1 136 ? -6.634 0.995 -4.459 1.00 98.81 136 LEU A CA 1
ATOM 1081 C C . LEU A 1 136 ? -7.498 -0.227 -4.798 1.00 98.81 136 LEU A C 1
ATOM 1083 O O . LEU A 1 136 ? -8.646 -0.093 -5.227 1.00 98.81 136 LEU A O 1
ATOM 1087 N N . LEU A 1 137 ? -6.965 -1.425 -4.565 1.00 98.44 137 LEU A N 1
ATOM 1088 C CA . LEU A 1 137 ? -7.719 -2.669 -4.672 1.00 98.44 137 LEU A CA 1
ATOM 1089 C C . LEU A 1 137 ? -8.489 -2.920 -3.375 1.00 98.44 137 LEU A C 1
ATOM 1091 O O . LEU A 1 137 ? -7.941 -3.461 -2.419 1.00 98.44 137 LEU A O 1
ATOM 1095 N N . LYS A 1 138 ? -9.753 -2.495 -3.353 1.00 95.69 138 LYS A N 1
ATOM 1096 C CA . LYS A 1 138 ? -10.627 -2.580 -2.171 1.00 95.69 138 LYS A CA 1
ATOM 1097 C C . LYS A 1 138 ? -11.287 -3.950 -2.050 1.00 95.69 138 LYS A C 1
ATOM 1099 O O . LYS A 1 138 ? -11.355 -4.501 -0.963 1.00 95.69 138 LYS A O 1
ATOM 1104 N N . GLU A 1 139 ? -11.710 -4.513 -3.176 1.00 95.88 139 GLU A N 1
ATOM 1105 C CA . GLU A 1 139 ? -12.408 -5.796 -3.241 1.00 95.88 139 GLU A CA 1
ATOM 1106 C C . GLU A 1 139 ? -11.581 -6.827 -4.022 1.00 95.88 139 GLU A C 1
ATOM 1108 O O . GLU A 1 139 ? -10.806 -6.445 -4.908 1.00 95.88 139 GLU A O 1
ATOM 1113 N N . PRO A 1 140 ? -11.728 -8.129 -3.718 1.00 96.12 140 PRO A N 1
ATOM 1114 C CA . PRO A 1 140 ? -11.157 -9.196 -4.530 1.00 96.12 140 PRO A CA 1
ATOM 1115 C C . PRO A 1 140 ? -11.658 -9.145 -5.978 1.00 96.12 140 PRO A C 1
ATOM 1117 O O . PRO A 1 140 ? -12.802 -8.783 -6.250 1.00 96.12 140 PRO A O 1
ATOM 1120 N N . LEU A 1 141 ? -10.807 -9.559 -6.911 1.00 95.56 141 LEU A N 1
ATOM 1121 C CA . LEU A 1 141 ? -11.183 -9.802 -8.296 1.00 95.56 141 LEU A CA 1
ATOM 1122 C C . LEU A 1 141 ? -12.165 -10.984 -8.385 1.00 95.56 141 LEU A C 1
ATOM 1124 O O . LEU A 1 141 ? -11.930 -12.009 -7.737 1.00 95.56 141 LEU A O 1
ATOM 1128 N N . PRO A 1 142 ? -13.211 -10.902 -9.229 1.00 89.69 142 PRO A N 1
ATOM 1129 C CA . PRO A 1 142 ? -14.176 -11.989 -9.403 1.00 89.69 142 PRO A CA 1
ATOM 1130 C C . PRO A 1 142 ? -13.546 -13.320 -9.829 1.00 89.69 142 PRO A C 1
ATOM 1132 O O . PRO A 1 142 ? -14.013 -14.377 -9.413 1.00 89.69 142 PRO A O 1
ATOM 1135 N N . GLU A 1 143 ? -12.481 -13.285 -10.640 1.00 88.31 143 GLU A N 1
ATOM 1136 C CA . GLU A 1 143 ? -11.800 -14.498 -11.122 1.00 88.31 143 GLU A CA 1
ATOM 1137 C C . GLU A 1 143 ? -10.828 -15.111 -10.099 1.00 88.31 143 GLU A C 1
ATOM 1139 O O . GLU A 1 143 ? -10.281 -16.189 -10.331 1.00 88.31 143 GLU A O 1
ATOM 1144 N N . SER A 1 144 ? -10.589 -14.435 -8.974 1.00 92.25 144 SER A N 1
ATOM 1145 C CA . SER A 1 144 ? -9.663 -14.867 -7.924 1.00 92.25 144 SER A CA 1
ATOM 1146 C C . SER A 1 144 ? -10.304 -14.637 -6.558 1.00 92.25 144 SER A C 1
ATOM 1148 O O . SER A 1 144 ? -9.857 -13.797 -5.777 1.00 92.25 144 SER A O 1
ATOM 1150 N N . ALA A 1 145 ? -11.398 -15.346 -6.285 1.00 93.19 145 ALA A N 1
ATOM 1151 C CA . ALA A 1 145 ? -12.087 -15.273 -5.001 1.00 93.19 145 ALA A CA 1
ATOM 1152 C C . ALA A 1 145 ? -11.160 -15.656 -3.830 1.00 93.19 145 ALA A C 1
ATOM 1154 O O . ALA A 1 145 ? -10.226 -16.441 -3.987 1.00 93.19 145 ALA A O 1
ATOM 1155 N N . LEU A 1 146 ? -11.427 -15.109 -2.641 1.00 91.81 146 LEU A N 1
ATOM 1156 C CA . LEU A 1 146 ? -10.685 -15.435 -1.418 1.00 91.81 146 LEU A CA 1
ATOM 1157 C C . LEU A 1 146 ? -11.183 -16.755 -0.808 1.00 91.81 146 LEU A C 1
ATOM 1159 O O . LEU A 1 146 ? -11.744 -16.772 0.287 1.00 91.81 146 LEU A O 1
ATOM 1163 N N . GLU A 1 147 ? -11.003 -17.850 -1.539 1.00 92.12 147 GLU A N 1
ATOM 1164 C CA . GLU A 1 147 ? -11.405 -19.198 -1.134 1.00 92.12 147 GLU A CA 1
ATOM 1165 C C . GLU A 1 147 ? -10.194 -20.147 -1.125 1.00 92.12 147 GLU A C 1
ATOM 1167 O O . GLU A 1 147 ? -9.283 -19.983 -1.945 1.00 92.12 147 GLU A O 1
ATOM 1172 N N . PRO A 1 148 ? -10.155 -21.149 -0.224 1.00 91.50 148 PRO A N 1
ATOM 1173 C CA . PRO A 1 148 ? -9.073 -22.130 -0.193 1.00 91.50 148 PRO A CA 1
ATOM 1174 C C . PRO A 1 148 ? -8.867 -22.818 -1.548 1.00 91.50 148 PRO A C 1
ATOM 1176 O O . PRO A 1 148 ? -9.820 -23.240 -2.202 1.00 91.50 148 PRO A O 1
ATOM 1179 N N . GLY A 1 149 ? -7.607 -22.942 -1.968 1.00 91.81 149 GLY A N 1
ATOM 1180 C CA . GLY A 1 149 ? -7.227 -23.561 -3.241 1.00 91.81 149 GLY A CA 1
ATOM 1181 C C . GLY A 1 149 ? -7.353 -22.660 -4.477 1.00 91.81 149 GLY A C 1
ATOM 1182 O O . GLY A 1 149 ? -6.903 -23.060 -5.552 1.00 91.81 149 GLY A O 1
ATOM 1183 N N . VAL A 1 150 ? -7.905 -21.447 -4.355 1.00 94.69 150 VAL A N 1
ATOM 1184 C CA . VAL A 1 150 ? -7.893 -20.458 -5.443 1.00 94.69 150 VAL A CA 1
ATOM 1185 C C . VAL A 1 150 ? -6.530 -19.748 -5.462 1.00 94.69 150 VAL A C 1
ATOM 1187 O O . VAL A 1 150 ? -6.113 -19.200 -4.440 1.00 94.69 150 VAL A O 1
ATOM 1190 N N . PRO A 1 151 ? -5.798 -19.747 -6.594 1.00 95.00 151 PRO A N 1
ATOM 1191 C CA . PRO A 1 151 ? -4.483 -19.119 -6.660 1.00 95.00 151 PRO A CA 1
ATOM 1192 C C . PRO A 1 151 ? -4.571 -17.592 -6.559 1.00 95.00 151 PRO A C 1
ATOM 1194 O O . PRO A 1 151 ? -5.571 -16.975 -6.929 1.00 95.00 151 PRO A O 1
ATOM 1197 N N . LEU A 1 152 ? -3.472 -16.972 -6.118 1.00 97.25 152 LEU A N 1
ATOM 1198 C CA . LEU A 1 152 ? -3.331 -15.517 -6.148 1.00 97.25 152 LEU A CA 1
ATOM 1199 C C . LEU A 1 152 ? -3.441 -14.987 -7.589 1.00 97.25 152 LEU A C 1
ATOM 1201 O O . LEU A 1 152 ? -2.901 -15.619 -8.502 1.00 97.25 152 LEU A O 1
ATOM 1205 N N . PRO A 1 153 ? -4.050 -13.806 -7.794 1.00 98.12 153 PRO A N 1
ATOM 1206 C CA . PRO A 1 153 ? -4.094 -13.180 -9.108 1.00 98.12 153 PRO A CA 1
ATOM 1207 C C . PRO A 1 153 ? -2.689 -12.863 -9.625 1.00 98.12 153 PRO A C 1
ATOM 1209 O O . PRO A 1 153 ? -1.748 -12.647 -8.856 1.00 98.12 153 PRO A O 1
ATOM 1212 N N . SER A 1 154 ? -2.540 -12.833 -10.944 1.00 98.50 154 SER A N 1
ATOM 1213 C CA . SER A 1 154 ? -1.271 -12.547 -11.601 1.00 98.50 154 SER A CA 1
ATOM 1214 C C . SER A 1 154 ? -0.898 -11.059 -11.547 1.00 98.50 154 SER A C 1
ATOM 1216 O O . SER A 1 154 ? -1.770 -10.192 -11.393 1.00 98.50 154 SER A O 1
ATOM 1218 N N . PRO A 1 155 ? 0.387 -10.705 -11.739 1.00 98.56 155 PRO A N 1
ATOM 1219 C CA . PRO A 1 155 ? 0.790 -9.313 -11.919 1.00 98.56 155 PRO A CA 1
ATOM 1220 C C . PRO A 1 155 ? 0.018 -8.587 -13.031 1.00 98.56 155 PRO A C 1
ATOM 1222 O O . PRO A 1 155 ? -0.286 -7.403 -12.880 1.00 98.56 155 PRO A O 1
ATOM 1225 N N . ASN A 1 156 ? -0.319 -9.272 -14.132 1.00 98.38 156 ASN A N 1
ATOM 1226 C CA . ASN A 1 156 ? -1.121 -8.705 -15.220 1.00 98.38 156 ASN A CA 1
ATOM 1227 C C . ASN A 1 156 ? -2.558 -8.381 -14.789 1.00 98.38 156 ASN A C 1
ATOM 1229 O O . ASN A 1 156 ? -3.051 -7.303 -15.126 1.00 98.38 156 ASN A O 1
ATOM 1233 N N . GLN A 1 157 ? -3.209 -9.264 -14.025 1.00 98.38 157 GLN A N 1
ATOM 1234 C CA . GLN A 1 157 ? -4.560 -9.029 -13.493 1.00 98.38 157 GLN A CA 1
ATOM 1235 C C . GLN A 1 157 ? -4.597 -7.853 -12.505 1.00 98.38 157 GLN A C 1
ATOM 1237 O O . GLN A 1 157 ? -5.596 -7.145 -12.407 1.00 98.38 157 GLN A O 1
ATOM 1242 N N . LEU A 1 158 ? -3.490 -7.611 -11.799 1.00 98.56 158 LEU A N 1
ATOM 1243 C CA . LEU A 1 158 ? -3.353 -6.550 -10.799 1.00 98.56 158 LEU A CA 1
ATOM 1244 C C . LEU A 1 158 ? -2.675 -5.277 -11.338 1.00 98.56 158 LEU A C 1
ATOM 1246 O O . LEU A 1 158 ? -2.188 -4.455 -10.555 1.00 98.56 158 LEU A O 1
ATOM 1250 N N . LYS A 1 159 ? -2.606 -5.085 -12.661 1.00 98.50 159 LYS A N 1
ATOM 1251 C CA . LYS A 1 159 ? -1.987 -3.881 -13.230 1.00 98.50 159 LYS A CA 1
ATOM 1252 C C . LYS A 1 159 ? -2.629 -2.613 -12.684 1.00 98.50 159 LYS A C 1
ATO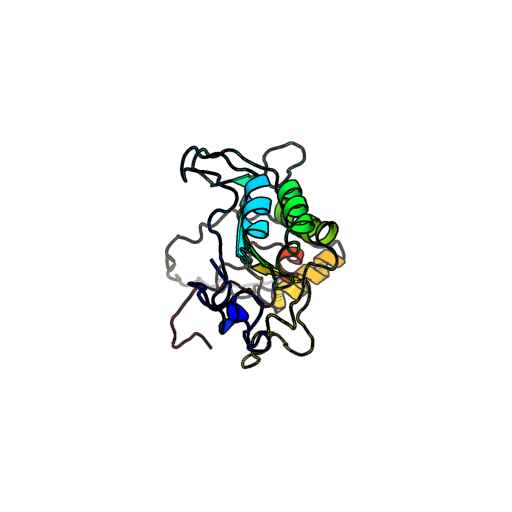M 1254 O O . LYS A 1 159 ? -3.850 -2.465 -12.650 1.00 98.50 159 LYS A O 1
ATOM 1259 N N . ARG A 1 160 ? -1.768 -1.674 -12.294 1.00 98.56 160 ARG A N 1
ATOM 1260 C CA . ARG A 1 160 ? -2.128 -0.367 -11.736 1.00 98.56 160 ARG A CA 1
ATOM 1261 C C . ARG A 1 160 ? -2.988 -0.465 -10.473 1.00 98.56 160 ARG A C 1
ATOM 1263 O O . ARG A 1 160 ? -3.768 0.444 -10.187 1.00 98.56 160 ARG A O 1
ATOM 1270 N N . LYS A 1 161 ? -2.835 -1.558 -9.716 1.00 98.81 161 LYS A N 1
ATOM 1271 C CA . LYS A 1 161 ? -3.473 -1.755 -8.415 1.00 98.81 161 LYS A CA 1
ATOM 1272 C C . LYS A 1 161 ? -2.483 -1.652 -7.262 1.00 98.81 161 LYS A C 1
ATOM 1274 O O . LYS A 1 161 ? -1.339 -2.093 -7.343 1.00 98.81 161 LYS A O 1
ATOM 1279 N N . ILE A 1 162 ? -2.952 -1.042 -6.184 1.00 98.88 162 ILE A N 1
ATOM 1280 C CA . ILE A 1 162 ? -2.267 -0.900 -4.909 1.00 98.88 162 ILE A CA 1
ATOM 1281 C C . ILE A 1 162 ? -2.999 -1.786 -3.907 1.00 98.88 162 ILE A C 1
ATOM 1283 O O . ILE A 1 162 ? -4.204 -1.628 -3.709 1.00 98.88 162 ILE A O 1
ATOM 1287 N N . LEU A 1 163 ? -2.277 -2.717 -3.295 1.00 98.81 163 LEU A N 1
ATOM 1288 C CA . LEU A 1 163 ? -2.793 -3.634 -2.286 1.00 98.81 163 LEU A CA 1
ATOM 1289 C C . LEU A 1 163 ? -2.356 -3.162 -0.901 1.00 98.81 163 LEU A C 1
ATOM 1291 O O . LEU A 1 163 ? -1.218 -2.726 -0.723 1.00 98.81 163 LEU A O 1
ATOM 1295 N N . ILE A 1 164 ? -3.235 -3.297 0.090 1.00 98.75 164 ILE A N 1
ATOM 1296 C CA . ILE A 1 164 ? -2.890 -3.062 1.493 1.00 98.75 164 ILE A CA 1
ATOM 1297 C C . ILE A 1 164 ? -2.604 -4.408 2.150 1.00 98.75 164 ILE A C 1
ATOM 1299 O O . ILE A 1 164 ? -3.470 -5.280 2.214 1.00 98.75 164 ILE A O 1
ATOM 1303 N N . LYS A 1 165 ? -1.388 -4.553 2.675 1.00 98.50 165 LYS A N 1
ATOM 1304 C CA . LYS A 1 165 ? -1.026 -5.608 3.615 1.00 98.50 165 LYS A CA 1
ATOM 1305 C C . LYS A 1 165 ? -1.150 -5.047 5.025 1.00 98.50 165 LYS A C 1
ATOM 1307 O O . LYS A 1 165 ? -0.282 -4.306 5.478 1.00 98.50 165 LYS A O 1
ATOM 1312 N N . ASN A 1 166 ? -2.219 -5.418 5.717 1.00 97.25 166 ASN A N 1
ATOM 1313 C CA . ASN A 1 166 ? -2.470 -5.070 7.114 1.00 97.25 166 ASN A CA 1
ATOM 1314 C C . ASN A 1 166 ? -3.208 -6.224 7.805 1.00 97.25 166 ASN A C 1
ATOM 1316 O O . ASN A 1 166 ? -3.801 -7.064 7.132 1.00 97.25 166 ASN A O 1
ATOM 1320 N N . LYS A 1 167 ? -3.195 -6.269 9.142 1.00 93.38 167 LYS A N 1
ATOM 1321 C CA . LYS A 1 167 ? -4.044 -7.205 9.894 1.00 93.38 167 LYS A CA 1
ATOM 1322 C C . LYS A 1 167 ? -5.510 -7.062 9.461 1.00 93.38 167 LYS A C 1
ATOM 1324 O O . LYS A 1 167 ? -5.965 -5.956 9.169 1.00 93.38 167 LYS A O 1
ATOM 1329 N N . ARG A 1 168 ? -6.233 -8.181 9.462 1.00 92.81 168 ARG A N 1
ATOM 1330 C CA . ARG A 1 168 ? -7.646 -8.263 9.085 1.00 92.81 168 ARG A CA 1
ATOM 1331 C C . ARG A 1 168 ? -8.454 -8.902 10.212 1.00 92.81 168 ARG A C 1
ATOM 1333 O O . ARG A 1 168 ? -7.973 -9.836 10.855 1.00 92.81 168 ARG A O 1
ATOM 1340 N N . LEU A 1 169 ? -9.654 -8.390 10.453 1.00 92.75 169 LEU A N 1
ATOM 1341 C CA . LEU A 1 169 ? -10.661 -8.990 11.321 1.00 92.75 169 LEU A CA 1
ATOM 1342 C C . LEU A 1 169 ? -11.099 -10.353 10.764 1.00 92.75 169 LEU A C 1
ATOM 1344 O O . LEU A 1 169 ? -10.978 -10.635 9.571 1.00 92.75 169 LEU A O 1
ATOM 1348 N N . LYS A 1 170 ? -11.638 -11.211 11.634 1.00 91.00 170 LYS A N 1
ATOM 1349 C CA . LYS A 1 170 ? -12.308 -12.436 11.177 1.00 91.00 170 LYS A CA 1
ATOM 1350 C C . LYS A 1 170 ? -13.506 -12.063 10.291 1.00 91.00 170 LYS A C 1
ATOM 1352 O O . LYS A 1 170 ? -14.186 -11.102 10.644 1.00 91.00 170 LYS A O 1
ATOM 1357 N N . PRO A 1 171 ? -13.828 -12.826 9.230 1.00 89.81 171 PRO A N 1
ATOM 1358 C CA . PRO A 1 171 ? -14.881 -12.460 8.277 1.00 89.81 171 PRO A CA 1
ATOM 1359 C C . PRO A 1 171 ? -16.236 -12.106 8.911 1.00 89.81 171 PRO A C 1
ATOM 1361 O O . PRO A 1 171 ? -16.830 -11.094 8.552 1.00 89.81 171 PRO A O 1
ATOM 1364 N N . ASP A 1 172 ? -16.697 -12.887 9.893 1.00 89.94 172 ASP A N 1
ATOM 1365 C CA . ASP A 1 172 ? -17.988 -12.641 10.554 1.00 89.94 172 ASP A CA 1
ATOM 1366 C C . ASP A 1 172 ? -17.987 -11.346 11.380 1.00 89.94 172 ASP A C 1
ATOM 1368 O O . ASP A 1 172 ? -18.960 -10.591 11.369 1.00 89.94 172 ASP A O 1
ATOM 1372 N N . VAL A 1 173 ? -16.870 -11.070 12.063 1.00 91.62 173 VAL A N 1
ATOM 1373 C CA . VAL A 1 173 ? -16.676 -9.858 12.875 1.00 91.62 173 VAL A CA 1
ATOM 1374 C C . VAL A 1 173 ? -16.522 -8.638 11.973 1.00 91.62 173 VAL A C 1
ATOM 1376 O O . VAL A 1 173 ? -17.176 -7.627 12.198 1.00 91.62 173 VAL A O 1
ATOM 1379 N N . GLU A 1 174 ? -15.708 -8.751 10.919 1.00 92.75 174 GLU A N 1
ATOM 1380 C CA . GLU A 1 174 ? -15.518 -7.702 9.915 1.00 92.75 174 GLU A CA 1
ATOM 1381 C C . GLU A 1 174 ? -16.855 -7.271 9.326 1.00 92.75 174 GLU A C 1
ATOM 1383 O O . GLU A 1 174 ? -17.150 -6.081 9.298 1.00 92.75 174 GLU A O 1
ATOM 1388 N N . LYS A 1 175 ? -17.678 -8.234 8.899 1.00 92.25 175 LYS A N 1
ATOM 1389 C CA . LYS A 1 175 ?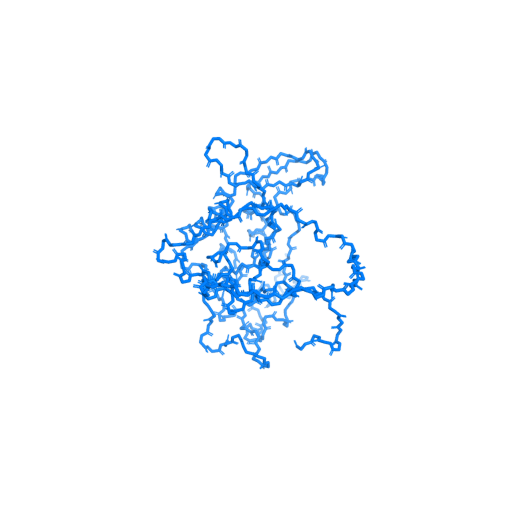 -18.984 -7.956 8.307 1.00 92.25 175 LYS A CA 1
ATOM 1390 C C . LYS A 1 175 ? -19.903 -7.228 9.287 1.00 92.25 175 LYS A C 1
ATOM 1392 O O . LYS A 1 175 ? -20.462 -6.196 8.932 1.00 92.25 175 LYS A O 1
ATOM 1397 N N . ALA A 1 176 ? -20.023 -7.729 10.517 1.00 93.06 176 ALA A N 1
ATOM 1398 C CA . ALA A 1 176 ? -20.883 -7.123 11.530 1.00 93.06 176 ALA A CA 1
ATOM 1399 C C . ALA A 1 176 ? -20.435 -5.698 11.905 1.00 93.06 176 ALA A C 1
ATOM 1401 O O . ALA A 1 176 ? -21.248 -4.774 11.923 1.00 93.06 176 ALA A O 1
ATOM 1402 N N . GLU A 1 177 ? -19.141 -5.497 12.170 1.00 93.56 177 GLU A N 1
ATOM 1403 C CA . GLU A 1 177 ? -18.600 -4.185 12.535 1.00 93.56 177 GLU A CA 1
ATOM 1404 C C . GLU A 1 177 ? -18.637 -3.191 11.366 1.00 93.56 177 GLU A C 1
ATOM 1406 O O . GLU A 1 177 ? -18.917 -2.007 11.570 1.00 93.56 177 GLU A O 1
ATOM 1411 N N . LEU A 1 178 ? -18.394 -3.651 10.134 1.00 93.44 178 LEU A N 1
ATOM 1412 C CA . LEU A 1 178 ? -18.491 -2.817 8.938 1.00 93.44 178 LEU A CA 1
ATOM 1413 C C . LEU A 1 178 ? -19.934 -2.376 8.682 1.00 93.44 178 LEU A C 1
ATOM 1415 O O . LEU A 1 178 ? -20.154 -1.201 8.395 1.00 93.44 178 LEU A O 1
ATOM 1419 N N . ASP A 1 179 ? -20.913 -3.271 8.835 1.00 94.12 179 ASP A N 1
ATOM 1420 C CA . ASP A 1 179 ? -22.333 -2.937 8.691 1.00 94.12 179 ASP A CA 1
ATOM 1421 C C . ASP A 1 179 ? -22.762 -1.881 9.724 1.00 94.12 179 ASP A C 1
ATOM 1423 O O . ASP A 1 179 ? -23.419 -0.897 9.369 1.00 94.12 179 ASP A O 1
ATOM 1427 N N . LEU A 1 180 ? -22.331 -2.021 10.984 1.00 93.38 180 LEU A N 1
ATOM 1428 C CA . LEU A 1 180 ? -22.553 -1.013 12.028 1.00 93.38 180 LEU A CA 1
ATOM 1429 C C . LEU A 1 180 ? -21.886 0.323 11.682 1.00 93.38 180 LEU A C 1
ATOM 1431 O O . LEU A 1 180 ? -22.477 1.387 11.886 1.00 93.38 180 LEU A O 1
ATOM 1435 N N . PHE A 1 181 ? -20.670 0.289 11.134 1.00 93.62 181 PHE A N 1
ATOM 1436 C CA . PHE A 1 181 ? -19.940 1.489 10.730 1.00 93.62 181 PHE A CA 1
ATOM 1437 C C . PHE A 1 181 ? -20.659 2.226 9.599 1.00 93.62 181 PHE A C 1
ATOM 1439 O O . PHE A 1 181 ? -20.870 3.436 9.692 1.00 93.62 181 PHE A O 1
ATOM 1446 N N . MET A 1 182 ? -21.123 1.499 8.582 1.00 91.81 182 MET A N 1
ATOM 1447 C CA . MET A 1 182 ? -21.879 2.064 7.460 1.00 91.81 182 MET A CA 1
ATOM 1448 C C . MET A 1 182 ? -23.230 2.651 7.895 1.00 91.81 182 MET A C 1
ATOM 1450 O O . MET A 1 182 ? -23.706 3.613 7.295 1.00 91.81 182 MET A O 1
ATOM 1454 N N . GLN A 1 183 ? -23.833 2.115 8.958 1.00 93.69 183 GLN A N 1
ATOM 1455 C CA . GLN A 1 183 ? -25.061 2.645 9.561 1.00 93.69 183 GLN A CA 1
ATOM 1456 C C . GLN A 1 183 ? -24.814 3.824 10.520 1.00 93.69 183 GLN A C 1
ATOM 1458 O O . GLN A 1 183 ? -25.771 4.390 11.049 1.00 93.69 183 GLN A O 1
ATOM 1463 N N . GLY A 1 184 ? -23.554 4.206 10.761 1.00 90.69 184 GLY A N 1
ATOM 1464 C CA . GLY A 1 184 ? -23.188 5.252 11.720 1.00 90.69 184 GLY A CA 1
ATOM 1465 C C . GLY A 1 184 ? -23.397 4.851 13.185 1.00 90.69 184 GLY A C 1
ATOM 1466 O O . GLY A 1 184 ? -23.490 5.721 14.046 1.00 90.69 184 GLY A O 1
ATOM 1467 N N . GLN A 1 185 ? -23.499 3.549 13.462 1.00 88.69 185 GLN A N 1
ATOM 1468 C CA . GLN A 1 185 ? -23.739 2.974 14.790 1.00 88.69 185 GLN A CA 1
ATOM 1469 C C . GLN A 1 185 ? -22.489 2.324 15.398 1.00 88.69 185 GLN A C 1
ATOM 1471 O O . GLN A 1 185 ? -22.532 1.852 16.530 1.00 88.69 185 GLN A O 1
ATOM 1476 N N . PHE A 1 186 ? -21.373 2.287 14.666 1.00 88.12 186 PHE A N 1
ATOM 1477 C CA . PHE A 1 186 ? -20.115 1.764 15.187 1.00 88.12 186 PHE A CA 1
ATOM 1478 C C . PHE A 1 186 ? -19.527 2.699 16.243 1.00 88.12 186 PHE A C 1
ATOM 1480 O O . PHE A 1 186 ? -19.253 3.871 15.972 1.00 88.12 186 PHE A O 1
ATOM 1487 N N . VAL A 1 187 ? -19.310 2.160 17.440 1.00 81.81 187 VAL A N 1
ATOM 1488 C CA . VAL A 1 187 ? -18.663 2.865 18.545 1.00 81.81 187 VAL A CA 1
ATOM 1489 C C . VAL A 1 187 ? -17.187 2.498 18.552 1.00 81.81 187 VAL A C 1
ATOM 1491 O O . VAL A 1 187 ? -16.817 1.326 18.567 1.00 81.81 187 VAL A O 1
ATOM 1494 N N . ILE A 1 188 ? -16.335 3.520 18.525 1.00 78.25 188 ILE A N 1
ATOM 1495 C CA . ILE A 1 188 ? -14.896 3.334 18.663 1.00 78.25 188 ILE A CA 1
ATOM 1496 C C . ILE A 1 188 ? -14.582 3.180 20.150 1.00 78.25 188 ILE A C 1
ATOM 1498 O O . ILE A 1 188 ? -14.521 4.162 20.886 1.00 78.25 188 ILE A O 1
ATOM 1502 N N . GLU A 1 189 ? -14.396 1.936 20.574 1.00 70.56 189 GLU A N 1
ATOM 1503 C CA . GLU A 1 189 ? -13.791 1.602 21.861 1.00 70.56 189 GLU A CA 1
ATOM 1504 C C . GLU A 1 189 ? -12.293 1.377 21.634 1.00 70.56 189 GLU A C 1
ATOM 1506 O O . GLU A 1 189 ? -11.887 0.432 20.950 1.00 70.56 189 GLU A O 1
ATOM 1511 N N . ASP A 1 190 ? -11.467 2.291 22.142 1.00 60.34 190 ASP A N 1
ATOM 1512 C CA . ASP A 1 190 ? -10.015 2.130 22.139 1.00 60.34 190 ASP A CA 1
ATOM 1513 C C . ASP A 1 190 ? -9.624 1.244 23.336 1.00 60.34 190 ASP A C 1
ATOM 1515 O O . ASP A 1 190 ? -9.539 1.716 24.470 1.00 60.34 190 ASP A O 1
ATOM 1519 N N . GLU A 1 191 ? -9.417 -0.055 23.099 1.00 57.38 191 GLU A N 1
ATOM 1520 C CA . GLU A 1 191 ? -8.836 -0.958 24.102 1.00 57.38 191 GLU A CA 1
ATOM 1521 C C . GLU A 1 191 ? -7.320 -0.721 24.254 1.00 57.38 191 GLU A C 1
ATOM 1523 O O . GLU A 1 191 ? -6.614 -0.375 23.299 1.00 57.38 191 GLU A O 1
ATOM 1528 N N . GLU A 1 192 ? -6.805 -0.911 25.474 1.00 48.94 192 GLU A N 1
ATOM 1529 C CA . GLU A 1 192 ? -5.384 -0.747 25.795 1.00 48.94 192 GLU A CA 1
ATOM 1530 C C . GLU A 1 192 ? -4.498 -1.681 24.946 1.00 48.94 192 GLU A C 1
ATOM 1532 O O . GLU A 1 192 ? -4.771 -2.868 24.776 1.00 48.94 192 GLU A O 1
ATOM 1537 N N . LYS A 1 193 ? -3.416 -1.123 24.384 1.00 46.84 193 LYS A N 1
ATOM 1538 C CA . LYS A 1 193 ? -2.523 -1.794 23.425 1.00 46.84 193 LYS A CA 1
ATOM 1539 C C . LYS A 1 193 ? -1.878 -3.052 24.037 1.00 46.84 193 LYS A C 1
ATOM 1541 O O . LYS A 1 193 ? -0.945 -2.928 24.827 1.00 46.84 193 LYS A O 1
ATOM 1546 N N . GLU A 1 194 ? -2.282 -4.249 23.605 1.00 42.16 194 GLU A N 1
ATOM 1547 C CA . GLU A 1 194 ? -1.501 -5.473 23.841 1.00 42.16 194 GLU A CA 1
ATOM 1548 C C . GLU A 1 194 ? -0.387 -5.633 22.792 1.00 42.16 194 GLU A C 1
ATOM 1550 O O . GLU A 1 194 ? -0.618 -5.673 21.580 1.00 42.16 194 GLU A O 1
ATOM 1555 N N . ASP A 1 195 ? 0.849 -5.714 23.289 1.00 39.31 195 ASP A N 1
ATOM 1556 C CA . ASP A 1 195 ? 2.072 -5.932 22.520 1.00 39.31 195 ASP A CA 1
ATOM 1557 C C . ASP A 1 195 ? 2.084 -7.349 21.912 1.00 39.31 195 ASP A C 1
ATOM 1559 O O . ASP A 1 195 ? 2.052 -8.357 22.621 1.00 39.31 195 ASP A O 1
ATOM 1563 N N . ALA A 1 196 ? 2.171 -7.432 20.582 1.00 44.72 196 ALA A N 1
ATOM 1564 C CA . ALA A 1 196 ? 2.164 -8.687 19.826 1.00 44.72 196 ALA A CA 1
ATOM 1565 C C . ALA A 1 196 ? 3.403 -9.582 20.060 1.00 44.72 196 ALA A C 1
ATOM 1567 O O . ALA A 1 196 ? 3.472 -10.683 19.506 1.00 44.72 196 ALA A O 1
ATOM 1568 N N . SER A 1 197 ? 4.376 -9.130 20.859 1.00 46.97 197 SER A N 1
ATOM 1569 C CA . SER A 1 197 ? 5.552 -9.905 21.268 1.00 46.97 197 SER A CA 1
ATOM 1570 C C . SER A 1 197 ? 5.396 -10.641 22.610 1.00 46.97 197 SER A C 1
ATOM 1572 O O . SER A 1 197 ? 6.277 -11.423 22.975 1.00 46.97 197 SER A O 1
ATOM 1574 N N . ALA A 1 198 ? 4.291 -10.447 23.341 1.00 36.78 198 ALA A N 1
ATOM 1575 C CA . ALA A 1 198 ? 4.103 -11.062 24.653 1.00 36.78 198 ALA A CA 1
ATOM 1576 C C . ALA A 1 198 ? 3.757 -12.572 24.562 1.00 36.78 198 ALA A C 1
ATOM 1578 O O . ALA A 1 198 ? 2.855 -12.960 23.812 1.00 36.78 198 ALA A O 1
ATOM 1579 N N . PRO A 1 199 ? 4.442 -13.456 25.318 1.00 34.06 199 PRO A N 1
ATOM 1580 C CA . PRO A 1 199 ? 4.094 -14.872 25.387 1.00 34.06 199 PRO A CA 1
ATOM 1581 C C . PRO A 1 199 ? 2.777 -15.084 26.150 1.00 34.06 199 PRO A C 1
ATOM 1583 O O . PRO A 1 199 ? 2.527 -14.442 27.169 1.00 34.06 199 PRO A O 1
ATOM 1586 N N . MET A 1 200 ? 1.952 -16.018 25.667 1.00 37.31 200 MET A N 1
ATOM 1587 C CA . MET A 1 200 ? 0.675 -16.384 26.287 1.00 37.31 200 MET A CA 1
ATOM 1588 C C . MET A 1 200 ? 0.909 -16.933 27.701 1.00 37.31 200 MET A C 1
ATOM 1590 O O . MET A 1 200 ? 1.564 -17.961 27.867 1.00 37.31 200 MET A O 1
ATOM 1594 N N . ILE A 1 201 ? 0.360 -16.269 28.721 1.00 34.91 201 ILE A N 1
ATOM 1595 C CA . ILE A 1 201 ? 0.237 -16.842 30.065 1.00 34.91 201 ILE A CA 1
ATOM 1596 C C . ILE A 1 201 ? -1.125 -17.534 30.128 1.00 34.91 201 ILE A C 1
ATOM 1598 O O . ILE A 1 201 ? -2.161 -16.872 30.171 1.00 34.91 201 ILE A O 1
ATOM 1602 N N . GLU A 1 202 ? -1.127 -18.866 30.133 1.00 31.27 202 GLU A N 1
ATOM 1603 C CA . GLU A 1 202 ? -2.319 -19.657 30.444 1.00 31.27 202 GLU A CA 1
ATOM 1604 C C . GLU A 1 202 ? -2.771 -19.349 31.880 1.00 31.27 202 GLU A C 1
ATOM 1606 O O . GLU A 1 202 ? -2.114 -19.726 32.855 1.00 31.27 202 GLU A O 1
ATOM 1611 N N . LYS A 1 203 ? -3.905 -18.657 32.037 1.00 30.42 203 LYS A N 1
ATOM 1612 C CA . LYS A 1 203 ? -4.607 -18.621 33.324 1.00 30.42 203 LYS A CA 1
ATOM 1613 C C . LYS A 1 203 ? -5.326 -19.957 33.505 1.00 30.42 203 LYS A C 1
ATOM 1615 O O . LYS A 1 203 ? -6.240 -20.275 32.754 1.00 30.42 203 LYS A O 1
ATOM 1620 N N . LYS A 1 204 ? -4.900 -20.726 34.510 1.00 29.44 204 LYS A N 1
ATOM 1621 C CA . LYS A 1 204 ? -5.626 -21.899 35.012 1.00 29.44 204 LYS A CA 1
ATOM 1622 C C . LYS A 1 204 ? -7.019 -21.482 35.488 1.00 29.44 204 LYS A C 1
ATOM 1624 O O . LYS A 1 204 ? -7.132 -20.555 36.287 1.00 29.44 204 LYS A O 1
ATOM 1629 N N . GLU A 1 205 ? -8.042 -22.185 35.015 1.00 30.25 205 GLU A N 1
ATOM 1630 C CA . GLU A 1 205 ? -9.411 -22.092 35.523 1.00 30.25 205 GLU A CA 1
ATOM 1631 C C . GLU A 1 205 ? -9.473 -22.618 36.966 1.00 30.25 205 GLU A C 1
ATOM 1633 O O . GLU A 1 205 ? -9.076 -23.753 37.239 1.00 30.25 205 GLU A O 1
ATOM 1638 N N . GLU A 1 206 ? -9.981 -21.802 37.890 1.00 28.45 206 GLU A N 1
ATOM 1639 C CA . GLU A 1 206 ? -10.523 -22.282 39.165 1.00 28.45 206 GLU A CA 1
ATOM 1640 C C . GLU A 1 206 ? -12.052 -22.417 39.039 1.00 28.45 206 GLU A C 1
ATOM 1642 O O . GLU A 1 206 ? -12.681 -21.594 38.366 1.00 28.45 206 GLU A O 1
ATOM 1647 N N . PRO A 1 207 ? -12.672 -23.449 39.640 1.00 31.94 207 PRO A N 1
ATOM 1648 C CA . PRO A 1 207 ? -14.083 -23.744 39.423 1.00 31.94 207 PRO A CA 1
ATOM 1649 C C . PRO A 1 207 ? -14.991 -22.792 40.213 1.00 31.94 207 PRO A C 1
ATOM 1651 O O . PRO A 1 207 ? -14.772 -22.542 41.397 1.00 31.94 207 PRO A O 1
ATOM 1654 N N . ALA A 1 208 ? -16.038 -22.296 39.550 1.00 33.97 208 ALA A N 1
ATOM 1655 C CA . ALA A 1 208 ? -17.044 -21.414 40.133 1.00 33.97 208 ALA A CA 1
ATOM 1656 C C . ALA A 1 208 ? -17.981 -22.160 41.103 1.00 33.97 208 ALA A C 1
ATOM 1658 O O . ALA A 1 208 ? -18.560 -23.193 40.760 1.00 33.97 208 ALA A O 1
ATOM 1659 N N . GLU A 1 209 ? -18.159 -21.599 42.302 1.00 29.84 209 GLU A N 1
ATOM 1660 C CA . GLU A 1 209 ? -19.203 -21.985 43.253 1.00 29.84 209 GLU A CA 1
ATOM 1661 C C . GLU A 1 209 ? -20.594 -21.558 42.757 1.00 29.84 209 GLU A C 1
ATOM 1663 O O . GLU A 1 209 ? -20.798 -20.464 42.230 1.00 29.84 209 GLU A O 1
ATOM 1668 N N . SER A 1 210 ? -21.567 -22.444 42.953 1.00 34.28 210 SER A N 1
ATOM 1669 C CA . SER A 1 210 ? -22.979 -22.269 42.617 1.00 34.28 210 SER A CA 1
ATOM 1670 C C . SER A 1 210 ? -23.718 -21.395 43.633 1.00 34.28 210 SER A C 1
ATOM 1672 O O . SER A 1 210 ? -23.728 -21.740 44.816 1.00 34.28 210 SER A O 1
ATOM 1674 N N . VAL A 1 211 ? -24.457 -20.375 43.177 1.00 31.23 211 VAL A N 1
ATOM 1675 C CA . VAL A 1 211 ? -25.590 -19.815 43.935 1.00 31.23 211 VAL A CA 1
ATOM 1676 C C . VAL A 1 211 ? -26.748 -19.460 42.992 1.00 31.23 211 VAL A C 1
ATOM 1678 O O . VAL A 1 211 ? -26.553 -19.004 41.870 1.00 31.23 211 VAL A O 1
ATOM 1681 N N . ASP A 1 212 ? -27.944 -19.759 43.484 1.00 29.83 212 ASP A N 1
ATOM 1682 C CA . ASP A 1 212 ? -29.254 -19.880 42.844 1.00 29.83 212 ASP A CA 1
ATOM 1683 C C . ASP A 1 212 ? -30.026 -18.539 42.729 1.00 29.83 212 ASP A C 1
ATOM 1685 O O . ASP A 1 212 ? -29.829 -17.645 43.552 1.00 29.83 212 ASP A O 1
ATOM 1689 N N . GLY A 1 213 ? -30.978 -18.450 41.783 1.00 29.20 213 GLY A N 1
ATOM 1690 C CA . GLY A 1 213 ? -32.188 -17.609 41.912 1.00 29.20 213 GLY A CA 1
ATOM 1691 C C . GLY A 1 213 ? -32.326 -16.266 41.153 1.00 29.20 213 GL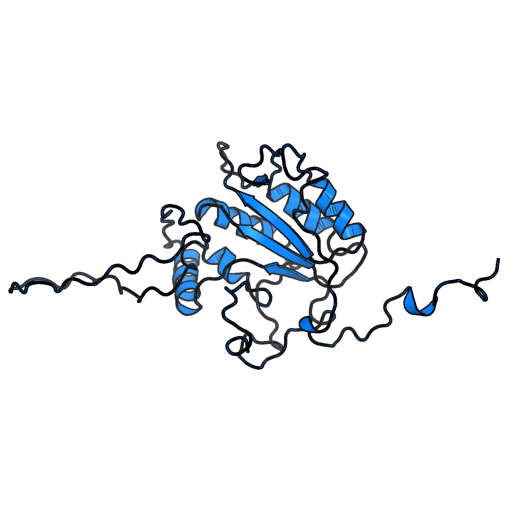Y A C 1
ATOM 1692 O O . GLY A 1 213 ? -31.979 -15.213 41.669 1.00 29.20 213 GLY A O 1
ATOM 1693 N N . THR A 1 214 ? -33.041 -16.317 40.014 1.00 28.17 214 THR A N 1
ATOM 1694 C CA . THR A 1 214 ? -34.031 -15.343 39.458 1.00 28.17 214 THR A CA 1
ATOM 1695 C C . THR A 1 214 ? -33.690 -13.849 39.241 1.00 28.17 214 THR A C 1
ATOM 1697 O O . THR A 1 214 ? -33.662 -13.093 40.204 1.00 28.17 214 THR A O 1
ATOM 1700 N N . ALA A 1 215 ? -33.678 -13.388 37.972 1.00 29.20 215 ALA A N 1
ATOM 1701 C CA . ALA A 1 215 ? -34.580 -12.358 37.389 1.00 29.20 215 ALA A CA 1
ATOM 1702 C C . ALA A 1 215 ? -34.074 -11.791 36.033 1.00 29.20 215 ALA A C 1
ATOM 1704 O O . ALA A 1 215 ? -32.885 -11.571 35.857 1.00 29.20 215 ALA A O 1
ATOM 1705 N N . THR A 1 216 ? -35.039 -11.523 35.135 1.00 28.20 216 THR A N 1
ATOM 1706 C CA . THR A 1 216 ? -35.046 -10.617 33.954 1.00 28.20 216 THR A CA 1
ATOM 1707 C C . THR A 1 216 ? -34.063 -10.847 32.790 1.00 28.20 216 THR A C 1
ATOM 1709 O O . THR A 1 216 ? -32.858 -10.688 32.919 1.00 28.20 216 THR A O 1
ATOM 1712 N N . GLN A 1 217 ? -34.634 -11.152 31.611 1.00 37.50 217 GLN A N 1
ATOM 1713 C CA . GLN A 1 217 ? -33.986 -11.077 30.295 1.00 37.50 217 GLN A CA 1
ATOM 1714 C C . GLN A 1 217 ? -33.594 -9.623 29.993 1.00 37.50 217 GLN A C 1
ATOM 1716 O O . GLN A 1 217 ? -34.433 -8.834 29.564 1.00 37.50 217 GLN A O 1
ATOM 1721 N N . GLU A 1 218 ? -32.330 -9.288 30.216 1.00 33.41 218 GLU A N 1
ATOM 1722 C CA . GLU A 1 218 ? -31.647 -8.191 29.532 1.00 33.41 218 GLU A CA 1
ATOM 1723 C C . GLU A 1 218 ? -30.723 -8.804 28.474 1.00 33.41 218 GLU A C 1
ATOM 1725 O O . GLU A 1 218 ? -30.167 -9.884 28.687 1.00 33.41 218 GLU A O 1
ATOM 1730 N N . ASP A 1 219 ? -30.632 -8.146 27.316 1.00 42.62 219 ASP A N 1
ATOM 1731 C CA . ASP A 1 219 ? -29.788 -8.517 26.179 1.00 42.62 219 ASP A CA 1
ATOM 1732 C C . ASP A 1 219 ? -28.357 -8.822 26.639 1.00 42.62 219 ASP A C 1
ATOM 1734 O O . ASP A 1 219 ? -27.559 -7.927 26.913 1.00 42.62 219 ASP A O 1
ATOM 1738 N N . VAL A 1 220 ? -28.031 -10.111 26.729 1.00 33.81 220 VAL A N 1
ATOM 1739 C CA . VAL A 1 220 ? -26.671 -10.559 27.016 1.00 33.81 220 VAL A CA 1
ATOM 1740 C C . VAL A 1 220 ? -25.864 -10.369 25.729 1.00 33.81 220 VAL A C 1
ATOM 1742 O O . VAL A 1 220 ? -26.206 -10.996 24.720 1.00 33.81 220 VAL A O 1
ATOM 1745 N N . PRO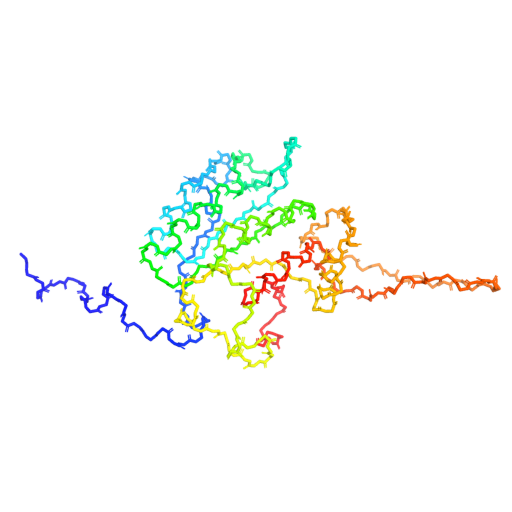 A 1 221 ? -24.807 -9.535 25.715 1.00 40.03 221 PRO A N 1
ATOM 1746 C CA . PRO A 1 221 ? -23.950 -9.432 24.548 1.00 40.03 221 PRO A CA 1
ATOM 1747 C C . PRO A 1 221 ? -23.364 -10.812 24.256 1.00 40.03 221 PRO A C 1
ATOM 1749 O O . PRO A 1 221 ? -22.828 -11.478 25.144 1.00 40.03 221 PRO A O 1
ATOM 1752 N N . ILE A 1 222 ? -23.511 -11.258 23.007 1.00 38.50 222 ILE A N 1
ATOM 1753 C CA . ILE A 1 222 ? -22.988 -12.539 22.533 1.00 38.50 222 ILE A CA 1
ATOM 1754 C C . ILE A 1 222 ? -21.470 -12.517 22.739 1.00 38.50 222 ILE A C 1
ATOM 1756 O O . ILE A 1 222 ? -20.738 -11.895 21.971 1.00 38.50 222 ILE A O 1
ATOM 1760 N N . GLN A 1 223 ? -20.988 -13.190 23.784 1.00 32.47 223 GLN A N 1
ATOM 1761 C CA . GLN A 1 223 ? -19.562 -13.420 23.977 1.00 32.47 223 GLN A CA 1
ATOM 1762 C C . GLN A 1 223 ? -19.101 -14.449 22.948 1.00 32.47 223 GLN A C 1
ATOM 1764 O O . GLN A 1 223 ? -19.246 -15.659 23.121 1.00 32.47 223 GLN A O 1
ATOM 1769 N N . VAL A 1 224 ? -18.568 -13.945 21.838 1.00 34.91 224 VAL A N 1
ATOM 1770 C CA . VAL A 1 224 ? -17.911 -14.766 20.826 1.00 34.91 224 VAL A CA 1
ATOM 1771 C C . VAL A 1 224 ? -16.565 -15.229 21.399 1.00 34.91 224 VAL A C 1
ATOM 1773 O O . VAL A 1 224 ? -15.778 -14.391 21.845 1.00 34.91 224 VAL A O 1
ATOM 1776 N N . PRO A 1 225 ? -16.265 -16.540 21.410 1.00 32.91 225 PRO A N 1
ATOM 1777 C CA . PRO A 1 225 ? -15.030 -17.048 21.990 1.00 32.91 225 PRO A CA 1
ATOM 1778 C C . PRO A 1 225 ? -13.785 -16.480 21.291 1.00 32.91 225 PRO A C 1
ATOM 1780 O O . PRO A 1 225 ? -13.655 -16.467 20.061 1.00 32.91 225 PRO A O 1
ATOM 1783 N N . TYR A 1 226 ? -12.862 -16.007 22.127 1.00 37.50 226 TYR A N 1
ATOM 1784 C CA . TYR A 1 226 ? -11.597 -15.376 21.774 1.00 37.50 226 TYR A CA 1
ATOM 1785 C C . TYR A 1 226 ? -10.629 -16.370 21.122 1.00 37.50 226 TYR A C 1
ATOM 1787 O O . TYR A 1 226 ? -10.253 -17.375 21.720 1.00 37.50 226 TYR A O 1
ATOM 1795 N N . THR A 1 227 ? -10.162 -16.049 19.911 1.00 36.78 227 THR A N 1
ATOM 1796 C CA . THR A 1 227 ? -8.977 -16.688 19.318 1.00 36.78 227 THR A CA 1
ATOM 1797 C C . THR A 1 227 ? -8.121 -15.621 18.615 1.00 36.78 227 THR A C 1
ATOM 1799 O O . THR A 1 227 ? -8.348 -15.315 17.448 1.00 36.78 227 THR A O 1
ATOM 1802 N N . GLY A 1 228 ? -7.159 -15.036 19.336 1.00 37.19 228 GLY A N 1
ATOM 1803 C CA . GLY A 1 228 ? -5.954 -14.384 18.795 1.00 37.19 228 GLY A CA 1
ATOM 1804 C C . GLY A 1 228 ? -6.084 -13.073 17.987 1.00 37.19 228 GLY A C 1
ATOM 1805 O O . GLY A 1 228 ? -6.475 -13.072 16.828 1.00 37.19 228 GLY A O 1
ATOM 1806 N N . SER A 1 229 ? -5.573 -11.980 18.571 1.00 42.81 229 SER A N 1
ATOM 1807 C CA . SER A 1 229 ? -4.873 -10.817 17.963 1.00 42.81 229 SER A CA 1
ATOM 1808 C C . SER A 1 229 ? -5.520 -9.954 16.850 1.00 42.81 229 SER A C 1
ATOM 1810 O O . SER A 1 229 ? -4.895 -8.976 16.431 1.00 42.81 229 SER A O 1
ATOM 1812 N N . THR A 1 230 ? -6.740 -10.219 16.370 1.00 54.06 230 THR A N 1
ATOM 1813 C CA . THR A 1 230 ? -7.353 -9.407 15.289 1.00 54.06 230 THR A CA 1
ATOM 1814 C C . THR A 1 230 ? -8.263 -8.264 15.751 1.00 54.06 230 THR A C 1
ATOM 1816 O O . THR A 1 230 ? -8.705 -7.499 14.907 1.00 54.06 230 THR A O 1
ATOM 1819 N N . THR A 1 231 ? -8.552 -8.100 17.045 1.00 57.53 231 THR A N 1
ATOM 1820 C CA . THR A 1 231 ? -9.618 -7.194 17.541 1.00 57.53 231 THR A CA 1
ATOM 1821 C C . THR A 1 231 ? -9.322 -5.693 17.429 1.00 57.53 231 THR A C 1
ATOM 1823 O O . THR A 1 231 ? -10.243 -4.880 17.503 1.00 57.53 231 THR A O 1
ATOM 1826 N N . ASN A 1 232 ? -8.066 -5.297 17.206 1.00 76.50 232 ASN A N 1
ATOM 1827 C CA . ASN A 1 232 ? -7.669 -3.884 17.210 1.00 76.50 232 ASN A CA 1
ATOM 1828 C C . ASN A 1 232 ? -7.527 -3.262 15.807 1.00 76.50 232 ASN A C 1
ATOM 1830 O O . ASN A 1 232 ? -6.696 -2.380 15.599 1.00 76.50 232 ASN A O 1
ATOM 1834 N N . VAL A 1 233 ? -8.284 -3.739 14.813 1.00 91.94 233 VAL A N 1
ATOM 1835 C CA . VAL A 1 233 ? -8.292 -3.153 13.460 1.00 91.94 233 VAL A CA 1
ATOM 1836 C C . VAL A 1 233 ? -9.627 -2.463 13.208 1.00 91.94 233 VAL A C 1
ATOM 1838 O O . VAL A 1 233 ? -10.676 -3.043 13.461 1.00 91.94 233 VAL A O 1
ATOM 1841 N N . HIS A 1 234 ? -9.607 -1.234 12.689 1.00 95.38 234 HIS A N 1
ATOM 1842 C CA . HIS A 1 234 ? -10.835 -0.551 12.278 1.00 95.38 234 HIS A CA 1
ATOM 1843 C C . HIS A 1 234 ? -11.520 -1.327 11.131 1.00 95.38 234 HIS A C 1
ATOM 1845 O O . HIS A 1 234 ? -10.848 -1.623 10.135 1.00 95.38 234 HIS A O 1
ATOM 1851 N N . PRO A 1 235 ? -12.840 -1.600 11.187 1.00 95.50 235 PRO A N 1
ATOM 1852 C CA . PRO A 1 235 ? -13.518 -2.479 10.228 1.00 95.50 235 PRO A CA 1
ATOM 1853 C C . PRO A 1 235 ? -13.378 -2.015 8.779 1.00 95.50 235 PRO A C 1
ATOM 1855 O O . PRO A 1 235 ? -13.128 -2.817 7.883 1.00 95.50 235 PRO A O 1
ATOM 1858 N N . TRP A 1 236 ? -13.427 -0.703 8.539 1.00 96.88 236 TRP A N 1
ATOM 1859 C CA . TRP A 1 236 ? -13.223 -0.173 7.191 1.00 96.88 236 TRP A CA 1
ATOM 1860 C C . TRP A 1 236 ? -11.798 -0.394 6.656 1.00 96.88 236 TRP A C 1
ATOM 1862 O O . TRP A 1 236 ? -11.642 -0.736 5.488 1.00 96.88 236 TRP A O 1
ATOM 1872 N N . LEU A 1 237 ? -10.761 -0.280 7.498 1.00 97.19 237 LEU A N 1
ATOM 1873 C CA . LEU A 1 237 ? -9.387 -0.592 7.086 1.00 97.19 237 LEU A CA 1
ATOM 1874 C C . LEU A 1 237 ? -9.226 -2.095 6.829 1.00 97.19 237 LEU A C 1
ATOM 1876 O O . LEU A 1 237 ? -8.605 -2.481 5.843 1.00 97.19 237 LEU A O 1
ATOM 1880 N N . SER A 1 238 ? -9.813 -2.923 7.698 1.00 96.81 238 SER A N 1
ATOM 1881 C CA . SER A 1 238 ? -9.847 -4.381 7.549 1.00 96.81 238 SER A CA 1
ATOM 1882 C C . SER A 1 238 ? -10.448 -4.791 6.203 1.00 96.81 238 SER A C 1
ATOM 1884 O O . SER A 1 238 ? -9.830 -5.557 5.469 1.00 96.81 238 SER A O 1
ATOM 1886 N N . SER A 1 239 ? -11.582 -4.188 5.830 1.00 96.62 239 SER A N 1
ATOM 1887 C CA . SER A 1 239 ? -12.303 -4.507 4.591 1.00 96.62 239 SER A CA 1
ATOM 1888 C C . SER A 1 239 ? -11.514 -4.236 3.304 1.00 96.62 239 SER A C 1
ATOM 1890 O O . SER A 1 239 ? -11.846 -4.786 2.262 1.00 96.62 239 SER A O 1
ATOM 1892 N N . MET A 1 240 ? -10.457 -3.414 3.363 1.00 97.38 240 MET A N 1
ATOM 1893 C CA . MET A 1 240 ? -9.584 -3.121 2.218 1.00 97.38 240 MET A CA 1
ATOM 1894 C C . MET A 1 240 ? -8.440 -4.141 2.056 1.00 97.38 240 MET A C 1
ATOM 1896 O O . MET A 1 240 ? -7.669 -4.047 1.100 1.00 97.38 240 MET A O 1
ATOM 1900 N N . VAL A 1 241 ? -8.290 -5.095 2.983 1.00 97.50 241 VAL A N 1
ATOM 1901 C CA . VAL A 1 241 ? -7.267 -6.150 2.933 1.00 97.50 241 VAL A CA 1
ATOM 1902 C C . VAL A 1 241 ? -7.841 -7.393 2.253 1.00 97.50 241 VAL A C 1
ATOM 1904 O O . VAL A 1 241 ? -8.798 -7.994 2.735 1.00 97.50 241 VAL A O 1
ATOM 1907 N N . ASN A 1 242 ? -7.215 -7.820 1.154 1.00 96.00 242 ASN A N 1
ATOM 1908 C CA . ASN A 1 242 ? -7.620 -9.003 0.385 1.00 96.00 242 ASN A CA 1
ATOM 1909 C C . ASN A 1 242 ? -6.473 -10.019 0.232 1.00 96.00 242 ASN A C 1
ATOM 1911 O O . ASN A 1 242 ? -6.247 -10.835 1.119 1.00 96.00 242 ASN A O 1
ATOM 1915 N N . TYR A 1 243 ? -5.722 -9.961 -0.866 1.00 97.50 243 TYR A N 1
ATOM 1916 C CA . TYR A 1 243 ? -4.703 -10.942 -1.252 1.00 97.50 243 TYR A CA 1
ATOM 1917 C C . TYR A 1 243 ? -3.405 -10.869 -0.440 1.00 97.50 243 TYR A C 1
ATOM 1919 O O . TYR A 1 243 ? -2.530 -11.714 -0.600 1.00 97.50 243 TYR A O 1
ATOM 1927 N N . ALA A 1 244 ? -3.254 -9.851 0.409 1.00 95.50 244 ALA A N 1
ATOM 1928 C CA . ALA A 1 244 ? -2.042 -9.596 1.180 1.00 95.50 244 ALA A CA 1
ATOM 1929 C C . ALA A 1 244 ? -2.317 -9.589 2.693 1.00 95.50 244 ALA A C 1
ATOM 1931 O O . ALA A 1 244 ? -1.883 -8.692 3.408 1.00 95.50 244 ALA A O 1
ATOM 1932 N N . GLN A 1 245 ? -3.055 -10.577 3.201 1.00 94.81 245 GLN A N 1
ATOM 1933 C CA . GLN A 1 245 ? -3.327 -10.699 4.634 1.00 94.81 245 GLN A CA 1
ATOM 1934 C C . GLN A 1 245 ? -2.116 -11.300 5.382 1.00 94.81 245 GLN A C 1
ATOM 1936 O O . GLN A 1 245 ? -1.769 -12.458 5.154 1.00 94.81 245 GLN A O 1
ATOM 1941 N N . PRO A 1 246 ? -1.471 -10.568 6.311 1.00 93.94 246 PRO A N 1
ATOM 1942 C CA . PRO A 1 246 ? -0.448 -11.132 7.172 1.00 93.94 246 PRO A CA 1
ATOM 1943 C C . PRO A 1 246 ? -1.095 -12.004 8.257 1.00 93.94 246 PRO A C 1
ATOM 1945 O O . PRO A 1 246 ? -1.992 -11.563 8.978 1.00 93.94 246 PRO A O 1
ATOM 1948 N N . VAL A 1 247 ? -0.596 -13.228 8.408 1.00 92.06 247 VAL A N 1
ATOM 1949 C CA . VAL A 1 247 ? -1.001 -14.170 9.459 1.00 92.06 247 VAL A CA 1
ATOM 1950 C C . VAL A 1 247 ? 0.221 -14.649 10.234 1.00 92.06 247 VAL A C 1
ATOM 1952 O O . VAL A 1 247 ? 1.339 -14.661 9.717 1.00 92.06 247 VAL A O 1
ATOM 1955 N N . LYS A 1 248 ? 0.027 -15.039 11.498 1.00 91.38 248 LYS A N 1
ATOM 1956 C CA . LYS A 1 248 ? 1.105 -15.636 12.291 1.00 91.38 248 LYS A CA 1
ATOM 1957 C C . LYS A 1 248 ? 1.452 -16.999 11.699 1.00 91.38 248 LYS A C 1
ATOM 1959 O O . LYS A 1 248 ? 0.593 -17.875 11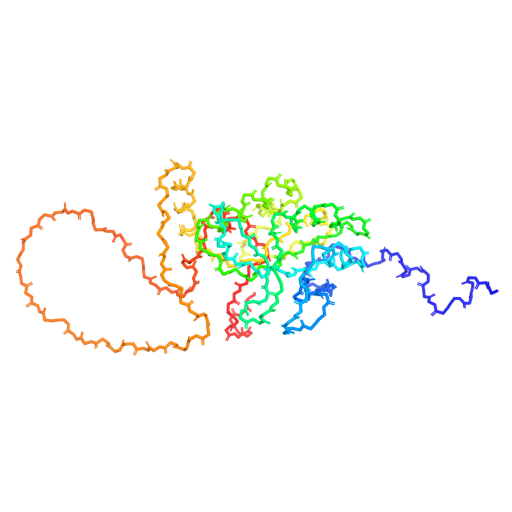.638 1.00 91.38 248 LYS A O 1
ATOM 1964 N N . PHE A 1 249 ? 2.704 -17.174 11.293 1.00 92.44 249 PHE A N 1
ATOM 1965 C CA . PHE A 1 249 ? 3.181 -18.442 10.756 1.00 92.44 249 PHE A CA 1
ATOM 1966 C C . PHE A 1 249 ? 3.182 -19.522 11.848 1.00 92.44 249 PHE A C 1
ATOM 1968 O O . PHE A 1 249 ? 3.829 -19.349 12.881 1.00 92.44 249 PHE A O 1
ATOM 1975 N N . GLN A 1 250 ? 2.439 -20.609 11.623 1.00 94.00 250 GLN A N 1
ATOM 1976 C CA . GLN A 1 250 ? 2.343 -21.750 12.547 1.00 94.00 250 GLN A CA 1
ATOM 1977 C C . GLN A 1 250 ? 3.230 -22.928 12.120 1.00 94.00 250 GLN A C 1
ATOM 1979 O O . GLN A 1 250 ? 3.661 -23.704 12.966 1.00 94.00 250 GLN A O 1
ATOM 1984 N N . GLY A 1 251 ? 3.529 -23.043 10.824 1.00 94.38 251 GLY A N 1
ATOM 1985 C CA . GLY A 1 251 ? 4.260 -24.165 10.240 1.00 94.38 251 GLY A CA 1
ATOM 1986 C C . GLY A 1 251 ? 3.868 -24.375 8.778 1.00 94.38 251 GLY A C 1
ATOM 1987 O O . GLY A 1 251 ? 2.851 -23.852 8.324 1.00 94.38 251 GLY A O 1
ATOM 1988 N N . PHE A 1 252 ? 4.682 -25.127 8.034 1.00 95.25 252 PHE A N 1
ATOM 1989 C CA . PHE A 1 252 ? 4.394 -25.468 6.632 1.00 95.25 252 PHE A CA 1
ATOM 1990 C C . PHE A 1 252 ? 3.307 -26.540 6.484 1.00 95.25 252 PHE A C 1
ATOM 1992 O O . PHE A 1 252 ? 2.707 -26.653 5.430 1.00 95.25 252 PHE A O 1
ATOM 1999 N N . ASP A 1 253 ? 3.067 -27.330 7.526 1.00 93.88 253 ASP A N 1
ATOM 2000 C CA . ASP A 1 253 ? 2.024 -28.354 7.605 1.00 93.88 253 ASP A CA 1
ATOM 2001 C C . ASP A 1 253 ? 0.617 -27.768 7.796 1.00 93.88 253 ASP A C 1
ATOM 2003 O O . ASP A 1 253 ? -0.367 -28.423 7.467 1.00 93.88 253 ASP A O 1
ATOM 2007 N N . VAL A 1 254 ? 0.537 -26.538 8.313 1.00 90.62 254 VAL A N 1
ATOM 2008 C CA . VAL A 1 254 ? -0.712 -25.786 8.517 1.00 90.62 254 VAL A CA 1
ATOM 2009 C C . VAL A 1 254 ? -0.944 -24.754 7.407 1.00 90.62 254 VAL A C 1
ATOM 2011 O O . VAL A 1 254 ? -2.077 -24.344 7.178 1.00 90.62 254 VAL A O 1
ATOM 2014 N N . ALA A 1 255 ? 0.123 -24.296 6.749 1.00 85.56 255 ALA A N 1
ATOM 2015 C CA . ALA A 1 255 ? 0.031 -23.354 5.641 1.00 85.56 255 ALA A CA 1
ATOM 2016 C C . ALA A 1 255 ? -0.459 -24.076 4.375 1.00 85.56 255 ALA A C 1
ATOM 2018 O O . ALA A 1 255 ? 0.283 -24.865 3.792 1.00 85.56 255 ALA A O 1
ATOM 2019 N N . GLU A 1 256 ? -1.701 -23.796 3.982 1.00 62.81 256 GLU A N 1
ATOM 2020 C CA . GLU A 1 256 ? -2.288 -24.195 2.693 1.00 62.81 256 GLU A CA 1
ATOM 2021 C C . GLU A 1 256 ? -1.960 -23.193 1.579 1.00 62.81 256 GLU A C 1
ATOM 2023 O O . GLU A 1 256 ? -1.967 -21.967 1.851 1.00 62.81 256 GLU A O 1
#

Sequence (256 aa):
MSDENAPVFLDRLDIYMDMDQPLSHYYINSSHNTYLSGRQFGGKSSVEMYRQVLLAGCRCVELDCWDGLGRDEEPIITHGKAMCTDIVFKDVIYALRDTAFVTSDFPVILSFENHCCKGQQYKLARYCNDILGDLLLKEPLPESALEPGVPLPSPNQLKRKILIKNKRLKPDVEKAELDLFMQGQFVIEDEEKEDASAPMIEKKEEPAESVDGTATQEDVPIQVPYTGSTTNVHPWLSSMVNYAQPVKFQGFDVAE

pLDDT: mean 85.05, std 21.92, range [28.17, 98.94]

Organism: NCBI:txid105785

Foldseek 3Di:
DDPVPDPDDPCVVDPDDPQFDFPVVDDAQEDDLQQFPDDLALTEGHLVSLQVCLQVVHQEYEFEWEFDPDPVRFIWGDNPPRNYDIDGLLSSLLSCLVRNPPNHQFHHEYEYNDPYALVNLVVNLVSNCPRNPPQQQLDDDPQQDQDPPRGHGTRVVNGSHYAYADAADDPVVLVVQVVCVVVVNRDRDGDDDDDPPDDDDDDDDDDDDDDDDDDDDDDDPPPDDDDDDRPRHHSSSNSSHDRNYDDDDPDPVPPD

InterPro domains:
  IPR000909 Phosphatidylinositol-specific phospholipase C, X domain [PF00388] (19-167)
  IPR000909 Phosphatidylinositol-specific phospholipase C, X domain [SM00148] (17-167)
  IPR001192 Phosphoinositide phospholipase C family [PR00390] (22-40)
  IPR001192 Phosphoinositide phospholipase C family [PR00390] (48-68)
  IPR001192 Phosphoinositide phospholipase C family [PR00390] (151-168)
  IPR001192 Phosphoinositide phospholipase C family [PTHR10336] (1-250)
  IPR017946 PLC-like phosphodiesterase, TIM beta/alpha-barrel domain superfamily [G3DSA:3.20.20.190] (13-256)
  IPR017946 PLC-like phosphodiesterase, TIM beta/alpha-barrel domain superfamily [SSF51695] (18-255)